Protein AF-0000000085161327 (afdb_homodimer)

pLDDT: mean 80.41, std 19.35, range [25.19, 95.94]

Solvent-accessible surface area (backbone atoms only — not comparable to full-atom values): 17355 Å² total; per-residue (Å²): 130,54,71,69,47,49,51,53,48,49,53,37,66,67,44,92,53,68,34,36,68,68,54,51,34,60,73,55,43,88,76,47,54,67,68,54,46,53,52,38,52,51,50,34,33,63,70,39,36,27,41,70,51,70,41,71,47,98,71,47,74,40,51,29,35,31,47,25,39,22,44,100,83,65,43,80,40,85,51,71,34,40,32,36,20,74,79,84,61,49,68,43,75,63,59,77,77,74,51,57,65,56,48,53,52,46,26,66,75,68,44,36,46,78,74,46,71,48,54,39,36,30,28,36,37,47,69,59,62,65,46,68,65,74,61,80,70,71,76,73,72,68,73,71,73,71,71,71,72,81,121,131,54,70,66,45,49,52,53,47,49,51,38,66,68,44,92,53,67,34,36,68,64,54,51,34,60,72,54,42,88,76,47,54,67,70,54,46,53,53,37,51,52,49,33,34,63,70,38,34,28,41,70,50,70,40,70,46,97,68,48,74,40,50,29,34,31,47,24,40,23,45,100,83,66,44,79,41,84,52,72,33,39,32,36,19,74,79,85,62,50,70,44,74,63,61,76,77,75,52,59,66,57,49,53,53,46,25,65,75,68,45,36,46,78,75,45,74,49,55,38,35,30,30,36,37,48,70,60,62,66,44,68,67,74,61,80,71,73,76,74,72,66,73,70,72,72,71,71,71,82,122

Structure (mmCIF, N/CA/C/O backbone):
data_AF-0000000085161327-model_v1
#
loop_
_entity.id
_entity.type
_entity.pdbx_description
1 polymer 'Transcriptional repressor'
#
loop_
_atom_site.group_PDB
_atom_site.id
_atom_site.type_symbol
_atom_site.label_atom_id
_atom_site.label_alt_id
_atom_site.label_comp_id
_atom_site.label_asym_id
_atom_site.label_entity_id
_atom_site.label_seq_id
_atom_site.pdbx_PDB_ins_code
_atom_site.Cartn_x
_atom_site.Cartn_y
_atom_site.Cartn_z
_atom_site.occupancy
_atom_site.B_iso_or_equiv
_atom_site.auth_seq_id
_atom_site.auth_comp_id
_atom_site.auth_asym_id
_atom_site.auth_atom_id
_atom_site.pdbx_PDB_model_num
ATOM 1 N N . MET A 1 1 ? 6.078 -25.469 -6.516 1 83.81 1 MET A N 1
ATOM 2 C CA . MET A 1 1 ? 5.559 -24.844 -5.301 1 83.81 1 MET A CA 1
ATOM 3 C C . MET A 1 1 ? 5.133 -25.891 -4.285 1 83.81 1 MET A C 1
ATOM 5 O O . MET A 1 1 ? 4.547 -26.922 -4.648 1 83.81 1 MET A O 1
ATOM 9 N N . THR A 1 2 ? 5.52 -25.625 -3.062 1 90.12 2 THR A N 1
ATOM 10 C CA . THR A 1 2 ? 5.195 -26.594 -2.01 1 90.12 2 THR A CA 1
ATOM 11 C C . THR A 1 2 ? 3.686 -26.656 -1.787 1 90.12 2 THR A C 1
ATOM 13 O O . THR A 1 2 ? 2.939 -25.812 -2.295 1 90.12 2 THR A O 1
ATOM 16 N N . ARG A 1 3 ? 3.293 -27.656 -1.006 1 90.62 3 ARG A N 1
ATOM 17 C CA . ARG A 1 3 ? 1.877 -27.828 -0.705 1 90.62 3 ARG A CA 1
ATOM 18 C C . ARG A 1 3 ? 1.332 -26.641 0.079 1 90.62 3 ARG A C 1
ATOM 20 O O . ARG A 1 3 ? 0.244 -26.141 -0.214 1 90.62 3 ARG A O 1
ATOM 27 N N . SER A 1 4 ? 2.057 -26.234 1.083 1 91.62 4 SER A N 1
ATOM 28 C CA . SER A 1 4 ? 1.63 -25.109 1.913 1 91.62 4 SER A CA 1
ATOM 29 C C . SER A 1 4 ? 1.465 -23.844 1.083 1 91.62 4 SER A C 1
ATOM 31 O O . SER A 1 4 ? 0.491 -23.094 1.254 1 91.62 4 SER A O 1
ATOM 33 N N . ARG A 1 5 ? 2.34 -23.672 0.199 1 92.44 5 ARG A N 1
ATOM 34 C CA . ARG A 1 5 ? 2.281 -22.5 -0.661 1 92.44 5 ARG A CA 1
ATOM 35 C C . ARG A 1 5 ? 1.063 -22.547 -1.579 1 92.44 5 ARG A C 1
ATOM 37 O O . ARG A 1 5 ? 0.382 -21.531 -1.773 1 92.44 5 ARG A O 1
ATOM 44 N N . ARG A 1 6 ? 0.854 -23.703 -2.008 1 92.44 6 ARG A N 1
ATOM 45 C CA . ARG A 1 6 ? -0.302 -23.875 -2.883 1 92.44 6 ARG A CA 1
ATOM 46 C C . ARG A 1 6 ? -1.604 -23.641 -2.123 1 92.44 6 ARG A C 1
ATOM 48 O O . ARG A 1 6 ? -2.547 -23.047 -2.66 1 92.44 6 ARG A O 1
ATOM 55 N N . GLN A 1 7 ? -1.64 -24.094 -0.98 1 94 7 GLN A N 1
ATOM 56 C CA . GLN A 1 7 ? -2.842 -23.953 -0.168 1 94 7 GLN A CA 1
ATOM 57 C C . GLN A 1 7 ? -3.104 -22.484 0.169 1 94 7 GLN A C 1
ATOM 59 O O . GLN A 1 7 ? -4.242 -22.016 0.097 1 94 7 GLN A O 1
ATOM 64 N N . VAL A 1 8 ? -2.078 -21.828 0.541 1 94.88 8 VAL A N 1
ATOM 65 C CA . VAL A 1 8 ? -2.213 -20.406 0.847 1 94.88 8 VAL A CA 1
ATOM 66 C C . VAL A 1 8 ? -2.67 -19.641 -0.399 1 94.88 8 VAL A C 1
ATOM 68 O O . VAL A 1 8 ? -3.57 -18.812 -0.328 1 94.88 8 VAL A O 1
ATOM 71 N N . LEU A 1 9 ? -2.051 -19.984 -1.478 1 93.31 9 LEU A N 1
ATOM 72 C CA . LEU A 1 9 ? -2.424 -19.344 -2.732 1 93.31 9 LEU A CA 1
ATOM 73 C C . LEU A 1 9 ? -3.889 -19.609 -3.066 1 93.31 9 LEU A C 1
ATOM 75 O O . LEU A 1 9 ? -4.605 -18.703 -3.496 1 93.31 9 LEU A O 1
ATOM 79 N N . ALA A 1 10 ? -4.297 -20.812 -2.869 1 92.38 10 ALA A N 1
ATOM 80 C CA . ALA A 1 10 ? -5.68 -21.188 -3.156 1 92.38 10 ALA A CA 1
ATOM 81 C C . ALA A 1 10 ? -6.656 -20.391 -2.305 1 92.38 10 ALA A C 1
ATOM 83 O O . ALA A 1 10 ? -7.719 -19.984 -2.781 1 92.38 10 ALA A O 1
ATOM 84 N N . VAL A 1 11 ? -6.336 -20.203 -1.092 1 94.31 11 VAL A N 1
ATOM 85 C CA . VAL A 1 11 ? -7.172 -19.406 -0.194 1 94.31 11 VAL A CA 1
ATOM 86 C C . VAL A 1 11 ? -7.324 -17.984 -0.743 1 94.31 11 VAL A C 1
ATOM 88 O O . VAL A 1 11 ? -8.43 -17.453 -0.785 1 94.31 11 VAL A O 1
ATOM 91 N N . LEU A 1 12 ? -6.219 -17.406 -1.169 1 93 12 LEU A N 1
ATOM 92 C CA . LEU A 1 12 ? -6.25 -16.047 -1.702 1 93 12 LEU A CA 1
ATOM 93 C C . LEU A 1 12 ? -7.059 -16 -2.996 1 93 12 LEU A C 1
ATOM 95 O O . LEU A 1 12 ? -7.793 -15.039 -3.23 1 93 12 LEU A O 1
ATOM 99 N N . GLN A 1 13 ? -6.93 -17 -3.789 1 89.88 13 GLN A N 1
ATOM 100 C CA . GLN A 1 13 ? -7.602 -17.031 -5.082 1 89.88 13 GLN A CA 1
ATOM 101 C C . GLN A 1 13 ? -9.117 -17.141 -4.91 1 89.88 13 GLN A C 1
ATOM 103 O O . GLN A 1 13 ? -9.875 -16.594 -5.711 1 89.88 13 GLN A O 1
ATOM 108 N N . ARG A 1 14 ? -9.555 -17.75 -3.855 1 91.38 14 ARG A N 1
ATOM 109 C CA . ARG A 1 14 ? -10.977 -17.969 -3.623 1 91.38 14 ARG A CA 1
ATOM 110 C C . ARG A 1 14 ? -11.594 -16.812 -2.846 1 91.38 14 ARG A C 1
ATOM 112 O O . ARG A 1 14 ? -12.812 -16.672 -2.811 1 91.38 14 ARG A O 1
ATOM 119 N N . ALA A 1 15 ? -10.781 -16.094 -2.285 1 92.38 15 ALA A N 1
ATOM 120 C CA . ALA A 1 15 ? -11.273 -15.023 -1.421 1 92.38 15 ALA A CA 1
ATOM 121 C C . ALA A 1 15 ? -11.984 -13.945 -2.232 1 92.38 15 ALA A C 1
ATOM 123 O O . ALA A 1 15 ? -11.562 -13.609 -3.342 1 92.38 15 ALA A O 1
ATOM 124 N N . GLN A 1 16 ? -13.031 -13.391 -1.654 1 91.62 16 GLN A N 1
ATOM 125 C CA . GLN A 1 16 ? -13.797 -12.328 -2.305 1 91.62 16 GLN A CA 1
ATOM 126 C C . GLN A 1 16 ? -13.383 -10.953 -1.779 1 91.62 16 GLN A C 1
ATOM 128 O O . GLN A 1 16 ? -14.008 -9.945 -2.104 1 91.62 16 GLN A O 1
ATOM 133 N N . GLN A 1 17 ? -12.445 -10.945 -0.948 1 93.56 17 GLN A N 1
ATOM 134 C CA . GLN A 1 17 ? -11.859 -9.742 -0.382 1 93.56 17 GLN A CA 1
ATOM 135 C C . GLN A 1 17 ? -10.422 -9.984 0.078 1 93.56 17 GLN A C 1
ATOM 137 O O . GLN A 1 17 ? -10.023 -11.133 0.3 1 93.56 17 GLN A O 1
ATOM 142 N N . PRO A 1 18 ? -9.602 -8.93 0.195 1 93.94 18 PRO A N 1
ATOM 143 C CA . PRO A 1 18 ? -8.273 -9.109 0.787 1 93.94 18 PRO A CA 1
ATOM 144 C C . PRO A 1 18 ? -8.336 -9.664 2.211 1 93.94 18 PRO A C 1
ATOM 146 O O . PRO A 1 18 ? -9.227 -9.289 2.982 1 93.94 18 PRO A O 1
ATOM 149 N N . LEU A 1 19 ? -7.375 -10.508 2.496 1 93.44 19 LEU A N 1
ATOM 150 C CA . LEU A 1 19 ? -7.398 -11.195 3.783 1 93.44 19 LEU A CA 1
ATOM 151 C C . LEU A 1 19 ? -6.168 -10.836 4.613 1 93.44 19 LEU A C 1
ATOM 153 O O . LEU A 1 19 ? -5.082 -10.641 4.062 1 93.44 19 LEU A O 1
ATOM 157 N N . SER A 1 20 ? -6.375 -10.805 5.91 1 90.62 20 SER A N 1
ATOM 158 C CA . SER A 1 20 ? -5.219 -10.75 6.801 1 90.62 20 SER A CA 1
ATOM 159 C C . SER A 1 20 ? -4.523 -12.102 6.891 1 90.62 20 SER A C 1
ATOM 161 O O . SER A 1 20 ? -5.109 -13.133 6.551 1 90.62 20 SER A O 1
ATOM 163 N N . ALA A 1 21 ? -3.238 -12.008 7.371 1 90.81 21 ALA A N 1
ATOM 164 C CA . ALA A 1 21 ? -2.541 -13.273 7.59 1 90.81 21 ALA A CA 1
ATOM 165 C C . ALA A 1 21 ? -3.303 -14.164 8.57 1 90.81 21 ALA A C 1
ATOM 167 O O . ALA A 1 21 ? -3.379 -15.375 8.391 1 90.81 21 ALA A O 1
ATOM 168 N N . ALA A 1 22 ? -3.84 -13.57 9.539 1 90.88 22 ALA A N 1
ATOM 169 C CA . ALA A 1 22 ? -4.625 -14.312 10.523 1 90.88 22 ALA A CA 1
ATOM 170 C C . ALA A 1 22 ? -5.836 -14.977 9.875 1 90.88 22 ALA A C 1
ATOM 172 O O . ALA A 1 22 ? -6.16 -16.125 10.18 1 90.88 22 ALA A O 1
ATOM 173 N N . ALA A 1 23 ? -6.523 -14.32 9.07 1 92.44 23 ALA A N 1
ATOM 174 C CA . ALA A 1 23 ? -7.684 -14.867 8.367 1 92.44 23 ALA A CA 1
ATOM 175 C C . ALA A 1 23 ? -7.277 -16.031 7.457 1 92.44 23 ALA A C 1
ATOM 177 O O . ALA A 1 23 ? -7.988 -17.031 7.367 1 92.44 23 ALA A O 1
ATOM 178 N N . VAL A 1 24 ? -6.152 -15.82 6.773 1 95.38 24 VAL A N 1
ATOM 179 C CA . VAL A 1 24 ? -5.641 -16.891 5.934 1 95.38 24 VAL A CA 1
ATOM 180 C C . VAL A 1 24 ? -5.359 -18.125 6.789 1 95.38 24 VAL A C 1
ATOM 182 O O . VAL A 1 24 ? -5.742 -19.25 6.422 1 95.38 24 VAL A O 1
ATOM 185 N N . HIS A 1 25 ? -4.715 -17.859 7.902 1 95.31 25 HIS A N 1
ATOM 186 C CA . HIS A 1 25 ? -4.398 -18.953 8.812 1 95.31 25 HIS A CA 1
ATOM 187 C C . HIS A 1 25 ? -5.664 -19.672 9.281 1 95.31 25 HIS A C 1
ATOM 189 O O . HIS A 1 25 ? -5.715 -20.906 9.312 1 95.31 25 HIS A O 1
ATOM 195 N N . GLN A 1 26 ? -6.605 -18.938 9.625 1 94.5 26 GLN A N 1
ATOM 196 C CA . GLN A 1 26 ? -7.871 -19.484 10.094 1 94.5 26 GLN A CA 1
ATOM 197 C C . GLN A 1 26 ? -8.523 -20.344 9.016 1 94.5 26 GLN A C 1
ATOM 199 O O . GLN A 1 26 ? -9.086 -21.406 9.312 1 94.5 26 GLN A O 1
ATOM 204 N N . GLU A 1 27 ? -8.5 -19.875 7.855 1 93.81 27 GLU A N 1
ATOM 205 C CA . GLU A 1 27 ? -9.094 -20.609 6.742 1 93.81 27 GLU A CA 1
ATOM 206 C C . GLU A 1 27 ? -8.375 -21.922 6.504 1 93.81 27 GLU A C 1
ATOM 208 O O . GLU A 1 27 ? -8.992 -22.906 6.082 1 93.81 27 GLU A O 1
ATOM 213 N N . LEU A 1 28 ? -7.07 -21.891 6.668 1 93.06 28 LEU A N 1
ATOM 214 C CA . LEU A 1 28 ? -6.266 -23.078 6.422 1 93.06 28 LEU A CA 1
ATOM 215 C C . LEU A 1 28 ? -6.387 -24.062 7.582 1 93.06 28 LEU A C 1
ATOM 217 O O . LEU A 1 28 ? -6.215 -25.266 7.398 1 93.06 28 LEU A O 1
ATOM 221 N N . GLY A 1 29 ? -6.621 -23.516 8.75 1 85.56 29 GLY A N 1
ATOM 222 C CA . GLY A 1 29 ? -6.758 -24.375 9.914 1 85.56 29 GLY A CA 1
ATOM 223 C C . GLY A 1 29 ? -5.449 -25.016 10.336 1 85.56 29 GLY A C 1
ATOM 224 O O . GLY A 1 29 ? -4.449 -24.328 10.547 1 85.56 29 GLY A O 1
ATOM 225 N N . LEU A 1 30 ? -5.465 -26.281 10.461 1 78.44 30 LEU A N 1
ATOM 226 C CA . LEU A 1 30 ? -4.352 -27.031 11.039 1 78.44 30 LEU A CA 1
ATOM 227 C C . LEU A 1 30 ? -3.311 -27.359 9.969 1 78.44 30 LEU A C 1
ATOM 229 O O . LEU A 1 30 ? -2.268 -27.953 10.281 1 78.44 30 LEU A O 1
ATOM 233 N N . CYS A 1 31 ? -3.482 -26.875 8.883 1 82.12 31 CYS A N 1
ATOM 234 C CA . CYS A 1 31 ? -2.607 -27.266 7.789 1 82.12 31 CYS A CA 1
ATOM 235 C C . CYS A 1 31 ? -1.282 -26.516 7.848 1 82.12 31 CYS A C 1
ATOM 237 O O . CYS A 1 31 ? -0.288 -26.953 7.27 1 82.12 31 CYS A O 1
ATOM 239 N N . CYS A 1 32 ? -1.271 -25.391 8.469 1 85.25 32 CYS A N 1
ATOM 240 C CA . CYS A 1 32 ? -0.083 -24.547 8.523 1 85.25 32 CYS A CA 1
ATOM 241 C C . CYS A 1 32 ? -0.064 -23.703 9.797 1 85.25 32 CYS A C 1
ATOM 243 O O . CYS A 1 32 ? -1.099 -23.188 10.219 1 85.25 32 CYS A O 1
ATOM 245 N N . ASP A 1 33 ? 1.102 -23.688 10.32 1 91.94 33 ASP A N 1
ATOM 246 C CA . ASP A 1 33 ? 1.186 -22.781 11.461 1 91.94 33 ASP A CA 1
ATOM 247 C C . ASP A 1 33 ? 1.294 -21.328 11 1 91.94 33 ASP A C 1
ATOM 249 O O . ASP A 1 33 ? 1.471 -21.062 9.812 1 91.94 33 ASP A O 1
ATOM 253 N N . GLN A 1 34 ? 1.177 -20.5 11.906 1 92.12 34 GLN A N 1
ATOM 254 C CA . GLN A 1 34 ? 1.129 -19.078 11.609 1 92.12 34 GLN A CA 1
ATOM 255 C C . GLN A 1 34 ? 2.416 -18.609 10.93 1 92.12 34 GLN A C 1
ATOM 257 O O . GLN A 1 34 ? 2.377 -17.828 9.984 1 92.12 34 GLN A O 1
ATOM 262 N N . ALA A 1 35 ? 3.477 -19.094 11.445 1 92.38 35 ALA A N 1
ATOM 263 C CA . ALA A 1 35 ? 4.77 -18.703 10.883 1 92.38 35 ALA A CA 1
ATOM 264 C C . ALA A 1 35 ? 4.879 -19.125 9.422 1 92.38 35 ALA A C 1
ATOM 266 O O . ALA A 1 35 ? 5.371 -18.375 8.578 1 92.38 35 ALA A O 1
ATOM 267 N N . THR A 1 36 ? 4.473 -20.25 9.109 1 93.69 36 THR A N 1
ATOM 268 C CA . THR A 1 36 ? 4.477 -20.766 7.742 1 93.69 36 THR A CA 1
ATOM 269 C C . THR A 1 36 ? 3.604 -19.906 6.836 1 93.69 36 THR A C 1
ATOM 271 O O . THR A 1 36 ? 3.971 -19.625 5.691 1 93.69 36 THR A O 1
ATOM 274 N N . VAL A 1 37 ? 2.455 -19.5 7.371 1 94.88 37 VAL A N 1
ATOM 275 C CA . VAL A 1 37 ? 1.549 -18.656 6.594 1 94.88 37 VAL A CA 1
ATOM 276 C C . VAL A 1 37 ? 2.244 -17.344 6.23 1 94.88 37 VAL A C 1
ATOM 278 O O . VAL A 1 37 ? 2.248 -16.938 5.066 1 94.88 37 VAL A O 1
ATOM 281 N N . TYR A 1 38 ? 2.877 -16.766 7.121 1 91.25 38 TYR A N 1
ATOM 282 C CA . TYR A 1 38 ? 3.549 -15.5 6.891 1 91.25 38 TYR A CA 1
ATOM 283 C C . TYR A 1 38 ? 4.668 -15.648 5.863 1 91.25 38 TYR A C 1
ATOM 285 O O . TYR A 1 38 ? 4.789 -14.84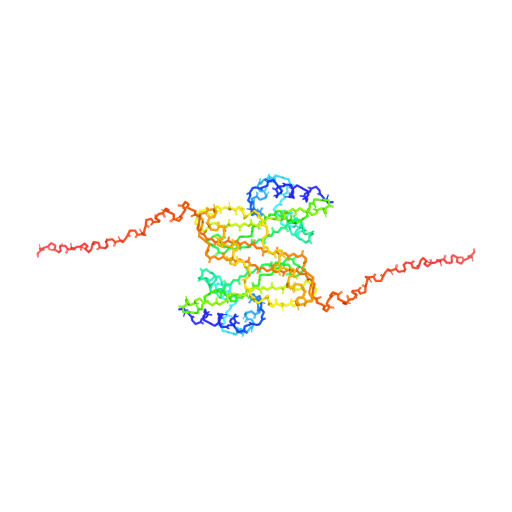4 4.945 1 91.25 38 TYR A O 1
ATOM 293 N N . ARG A 1 39 ? 5.41 -16.641 6.043 1 90.94 39 ARG A N 1
ATOM 294 C CA . ARG A 1 39 ? 6.523 -16.875 5.133 1 90.94 39 ARG A CA 1
ATOM 295 C C . ARG A 1 39 ? 6.027 -17.156 3.719 1 90.94 39 ARG A C 1
ATOM 297 O O . ARG A 1 39 ? 6.633 -16.719 2.742 1 90.94 39 ARG A O 1
ATOM 304 N N . THR A 1 40 ? 5.027 -17.984 3.752 1 93.12 40 THR A N 1
ATOM 305 C CA . THR A 1 40 ? 4.453 -18.312 2.451 1 93.12 40 THR A CA 1
ATOM 306 C C . THR A 1 40 ? 3.895 -17.062 1.773 1 93.12 40 THR A C 1
ATOM 308 O O . THR A 1 40 ? 4.098 -16.859 0.574 1 93.12 40 THR A O 1
ATOM 311 N N . LEU A 1 41 ? 3.191 -16.266 2.51 1 91.88 41 LEU A N 1
ATOM 312 C CA . LEU A 1 41 ? 2.652 -15.023 1.956 1 91.88 41 LEU A CA 1
ATOM 313 C C . LEU A 1 41 ? 3.768 -14.141 1.407 1 91.88 41 LEU A C 1
ATOM 315 O O . LEU A 1 41 ? 3.643 -13.578 0.315 1 91.88 41 LEU A O 1
ATOM 319 N N . HIS A 1 42 ? 4.789 -14.07 2.072 1 87.06 42 HIS A N 1
ATOM 320 C CA . HIS A 1 42 ? 5.938 -13.297 1.612 1 87.06 42 HIS A CA 1
ATOM 321 C C . HIS A 1 42 ? 6.512 -13.875 0.322 1 87.06 42 HIS A C 1
ATOM 323 O O . HIS A 1 42 ? 6.82 -13.133 -0.612 1 87.06 42 HIS A O 1
ATOM 329 N N . TYR A 1 43 ? 6.66 -15.148 0.358 1 88.38 43 TYR A N 1
ATOM 330 C CA . TYR A 1 43 ? 7.145 -15.836 -0.833 1 88.38 43 TYR A CA 1
ATOM 331 C C . TYR A 1 43 ? 6.254 -15.539 -2.035 1 88.38 43 TYR A C 1
ATOM 333 O O . TYR A 1 43 ? 6.75 -15.227 -3.121 1 88.38 43 TYR A O 1
ATOM 341 N N . LEU A 1 44 ? 4.973 -15.672 -1.844 1 90.31 44 LEU A N 1
ATOM 342 C CA . LEU A 1 44 ? 4.027 -15.461 -2.934 1 90.31 44 LEU A CA 1
ATOM 343 C C . LEU A 1 44 ? 4.109 -14.023 -3.449 1 90.31 44 LEU A C 1
ATOM 345 O O . LEU A 1 44 ? 3.961 -13.781 -4.648 1 90.31 44 LEU A O 1
ATOM 349 N N . GLU A 1 45 ? 4.297 -13.133 -2.611 1 87.12 45 GLU A N 1
ATOM 350 C CA . GLU A 1 45 ? 4.465 -11.742 -3.01 1 87.12 45 GLU A CA 1
ATOM 351 C C . GLU A 1 45 ? 5.73 -11.555 -3.842 1 87.12 45 GLU A C 1
ATOM 353 O O . GLU A 1 45 ? 5.707 -10.875 -4.871 1 87.12 45 GLU A O 1
ATOM 358 N N . GLU A 1 46 ? 6.746 -12.133 -3.404 1 81.31 46 GLU A N 1
ATOM 359 C CA . GLU A 1 46 ? 8.023 -12.031 -4.113 1 81.31 46 GLU A CA 1
ATOM 360 C C . GLU A 1 46 ? 7.914 -12.602 -5.523 1 81.31 46 GLU A C 1
ATOM 362 O O . GLU A 1 46 ? 8.562 -12.109 -6.449 1 81.31 46 GLU A O 1
ATOM 367 N N . GLN A 1 47 ? 7.094 -13.594 -5.57 1 83.62 47 GLN A N 1
ATOM 368 C CA . GLN A 1 47 ? 6.941 -14.266 -6.859 1 83.62 47 GLN A CA 1
ATOM 369 C C . GLN A 1 47 ? 5.902 -13.562 -7.727 1 83.62 47 GLN A C 1
ATOM 371 O O . GLN A 1 47 ? 5.629 -13.992 -8.852 1 83.62 47 GLN A O 1
ATOM 376 N N . GLY A 1 48 ? 5.242 -12.562 -7.195 1 82.94 48 GLY A N 1
ATOM 377 C CA . GLY A 1 48 ? 4.246 -11.828 -7.957 1 82.94 48 GLY A CA 1
ATOM 378 C C . GLY A 1 48 ? 2.887 -12.508 -7.969 1 82.94 48 GLY A C 1
ATOM 379 O O . GLY A 1 48 ? 2.025 -12.172 -8.781 1 82.94 48 GLY A O 1
ATOM 380 N N . MET A 1 49 ? 2.645 -13.445 -7.086 1 88.62 49 MET A N 1
ATOM 381 C CA . MET A 1 49 ? 1.399 -14.203 -7.066 1 88.62 49 MET A CA 1
ATOM 382 C C . MET A 1 49 ? 0.418 -13.617 -6.055 1 88.62 49 MET A C 1
ATOM 384 O O . MET A 1 49 ? -0.776 -13.914 -6.098 1 88.62 49 MET A O 1
ATOM 388 N N . ALA A 1 50 ? 0.923 -12.805 -5.172 1 89.81 50 ALA A N 1
ATOM 389 C CA . ALA A 1 50 ? 0.098 -12.117 -4.188 1 89.81 50 ALA A CA 1
ATOM 390 C C . ALA A 1 50 ? 0.52 -10.656 -4.043 1 89.81 50 ALA A C 1
ATOM 392 O O . ALA A 1 50 ? 1.661 -10.297 -4.344 1 89.81 50 ALA A O 1
ATOM 393 N N . GLU A 1 51 ? -0.392 -9.883 -3.67 1 87.06 51 GLU A N 1
ATOM 394 C CA . GLU A 1 51 ? -0.173 -8.477 -3.33 1 87.06 51 GLU A CA 1
ATOM 395 C C . GLU A 1 51 ? -0.774 -8.141 -1.969 1 87.06 51 GLU A C 1
ATOM 397 O O . GLU A 1 51 ? -1.644 -8.859 -1.473 1 87.06 51 GLU A O 1
ATOM 402 N N . SER A 1 52 ? -0.227 -7.094 -1.404 1 87.88 52 SER A N 1
ATOM 403 C CA . SER A 1 52 ? -0.779 -6.68 -0.119 1 87.88 52 SER A CA 1
ATOM 404 C C . SER A 1 52 ? -0.741 -5.164 0.035 1 87.88 52 SER A C 1
ATOM 406 O O . SER A 1 52 ? -0.064 -4.473 -0.73 1 87.88 52 SER A O 1
ATOM 408 N N . PHE A 1 53 ? -1.556 -4.68 0.876 1 84.12 53 PHE A N 1
ATOM 409 C CA . PHE A 1 53 ? -1.531 -3.281 1.292 1 84.12 53 PHE A CA 1
ATOM 410 C C . PHE A 1 53 ? -1.829 -3.152 2.781 1 84.12 53 PHE A C 1
ATOM 412 O O . PHE A 1 53 ? -2.365 -4.078 3.395 1 84.12 53 PHE A O 1
ATOM 419 N N . VAL A 1 54 ? -1.398 -2.051 3.336 1 80.25 54 VAL A N 1
ATOM 420 C CA . VAL A 1 54 ? -1.624 -1.793 4.754 1 80.25 54 VAL A CA 1
ATOM 421 C C . VAL A 1 54 ? -2.748 -0.772 4.922 1 80.25 54 VAL A C 1
ATOM 423 O O . VAL A 1 54 ? -2.734 0.284 4.285 1 80.25 54 VAL A O 1
ATOM 426 N N . LEU A 1 55 ? -3.676 -1.166 5.785 1 77.19 55 LEU A N 1
ATOM 427 C CA . LEU A 1 55 ? -4.77 -0.251 6.098 1 77.19 55 LEU A CA 1
ATOM 428 C C . LEU A 1 55 ? -4.395 0.662 7.262 1 77.19 55 LEU A C 1
ATOM 430 O O . LEU A 1 55 ? -3.773 0.218 8.227 1 77.19 55 LEU A O 1
ATOM 434 N N . HIS A 1 56 ? -4.562 1.937 7.137 1 67 56 HIS A N 1
ATOM 435 C CA . HIS A 1 56 ? -4.211 2.904 8.164 1 67 56 HIS A CA 1
ATOM 436 C C . HIS A 1 56 ? -5.453 3.402 8.898 1 67 56 HIS A C 1
ATOM 438 O O . HIS A 1 56 ? -5.621 4.609 9.094 1 67 56 HIS A O 1
ATOM 444 N N . CYS A 1 57 ? -6.379 2.668 9.133 1 61.62 57 CYS A N 1
ATOM 445 C CA . CYS A 1 57 ? -7.543 2.955 9.969 1 61.62 57 CYS A CA 1
ATOM 446 C C . CYS A 1 57 ? -7.434 2.264 11.32 1 61.62 57 CYS A C 1
ATOM 448 O O . CYS A 1 57 ? -6.359 1.796 11.695 1 61.62 57 CYS A O 1
ATOM 450 N N . THR A 1 58 ? -8.453 2.506 12.219 1 56.06 58 THR A N 1
ATOM 451 C CA . THR A 1 58 ? -8.438 1.906 13.547 1 56.06 58 THR A CA 1
ATOM 452 C C . THR A 1 58 ? -7.934 0.468 13.484 1 56.06 58 THR A C 1
ATOM 454 O O . THR A 1 58 ? -7.332 -0.026 14.445 1 56.06 58 THR A O 1
ATOM 457 N N . GLU A 1 59 ? -8.305 -0.201 12.562 1 54.53 59 GLU A N 1
ATOM 458 C CA . GLU A 1 59 ? -7.668 -1.496 12.336 1 54.53 59 GLU A CA 1
ATOM 459 C C . GLU A 1 59 ? -6.301 -1.336 11.68 1 54.53 59 GLU A C 1
ATOM 461 O O . GLU A 1 59 ? -5.871 -2.203 10.914 1 54.53 59 GLU A O 1
ATOM 466 N N . HIS A 1 60 ? -5.578 -0.28 11.992 1 54.72 60 HIS A N 1
ATOM 467 C CA . HIS A 1 60 ? -4.293 0.214 11.516 1 54.72 60 HIS A CA 1
ATOM 468 C C . HIS A 1 60 ? -3.219 -0.864 11.609 1 54.72 60 HIS A C 1
ATOM 470 O O . HIS A 1 60 ? -3.178 -1.621 12.586 1 54.72 60 HIS A O 1
ATOM 476 N N . GLY A 1 61 ? -2.562 -0.871 10.562 1 59.84 61 GLY A N 1
ATOM 477 C CA . GLY A 1 61 ? -1.349 -1.673 10.578 1 59.84 61 GLY A CA 1
ATOM 478 C C . GLY A 1 61 ? -1.576 -3.107 10.141 1 59.84 61 GLY A C 1
ATOM 479 O O . GLY A 1 61 ? -0.671 -3.939 10.234 1 59.84 61 GLY A O 1
ATOM 480 N N . THR A 1 62 ? -2.838 -3.281 9.719 1 73.69 62 THR A N 1
ATOM 481 C CA . THR A 1 62 ? -3.057 -4.668 9.328 1 73.69 62 THR A CA 1
ATOM 482 C C . THR A 1 62 ? -2.855 -4.844 7.824 1 73.69 62 THR A C 1
ATOM 484 O O . THR A 1 62 ? -3.482 -4.148 7.023 1 73.69 62 THR A O 1
ATOM 487 N N . GLU A 1 63 ? -1.926 -5.637 7.566 1 84.38 63 GLU A N 1
ATOM 488 C CA . GLU A 1 63 ? -1.641 -6 6.184 1 84.38 63 GLU A CA 1
ATOM 489 C C . GLU A 1 63 ? -2.717 -6.922 5.617 1 84.38 63 GLU A C 1
ATOM 491 O O . GLU A 1 63 ? -3.17 -7.844 6.301 1 84.38 63 GLU A O 1
ATOM 496 N N . ARG A 1 64 ? -3.248 -6.547 4.445 1 90.62 64 ARG A N 1
ATOM 497 C CA . ARG A 1 64 ? -4.23 -7.363 3.738 1 90.62 64 ARG A CA 1
ATOM 498 C C . ARG A 1 64 ? -3.654 -7.918 2.439 1 90.62 64 ARG A C 1
ATOM 500 O O . ARG A 1 64 ? -3.014 -7.191 1.679 1 90.62 64 ARG A O 1
ATOM 507 N N . TYR A 1 65 ? -3.938 -9.195 2.254 1 91.69 65 TYR A N 1
ATOM 508 C CA . TYR A 1 65 ? -3.369 -9.898 1.114 1 91.69 65 TYR A CA 1
ATOM 509 C C . TYR A 1 65 ? -4.457 -10.297 0.119 1 91.69 65 TYR A C 1
ATOM 511 O O . TYR A 1 65 ? -5.566 -10.656 0.514 1 91.69 65 TYR A O 1
ATOM 519 N N . TYR A 1 66 ? -4.102 -10.266 -1.174 1 91.44 66 TYR A N 1
ATOM 520 C CA . TYR A 1 66 ? -4.988 -10.711 -2.24 1 91.44 66 TYR A CA 1
ATOM 521 C C . TYR A 1 66 ? -4.195 -11.203 -3.441 1 91.44 66 TYR A C 1
ATOM 523 O O . TYR A 1 66 ? -2.973 -11.055 -3.492 1 91.44 66 TYR A O 1
ATOM 531 N N . THR A 1 67 ? -4.883 -11.836 -4.262 1 84.75 67 THR A N 1
ATOM 532 C CA . THR A 1 67 ? -4.219 -12.43 -5.418 1 84.75 67 THR A CA 1
ATOM 533 C C . THR A 1 67 ? -3.693 -11.352 -6.355 1 84.75 67 THR A C 1
ATOM 535 O O . THR A 1 67 ? -4.336 -10.312 -6.539 1 84.75 67 THR A O 1
ATOM 538 N N . ALA A 1 68 ? -2.518 -11.703 -6.82 1 77.12 68 ALA A N 1
ATOM 539 C CA . ALA A 1 68 ? -1.834 -10.781 -7.723 1 77.12 68 ALA A CA 1
ATOM 540 C C . ALA A 1 68 ? -2.021 -11.195 -9.18 1 77.12 68 ALA A C 1
ATOM 542 O O . ALA A 1 68 ? -2.924 -11.977 -9.492 1 77.12 68 ALA A O 1
ATOM 543 N N . VAL A 1 69 ? -1.018 -10.758 -10.086 1 73.88 69 VAL A N 1
ATOM 544 C CA . VAL A 1 69 ? -1.098 -10.742 -11.539 1 73.88 69 VAL A CA 1
ATOM 545 C C . VAL A 1 69 ? -0.695 -12.109 -12.094 1 73.88 69 VAL A C 1
ATOM 547 O O . VAL A 1 69 ? -0.926 -12.406 -13.266 1 73.88 69 VAL A O 1
ATOM 550 N N . LEU A 1 70 ? -0.257 -13.008 -11.281 1 76.12 70 LEU A N 1
ATOM 551 C CA . LEU A 1 70 ? 0.157 -14.305 -11.789 1 76.12 70 LEU A CA 1
ATOM 552 C C . LEU A 1 70 ? -0.575 -15.438 -11.07 1 76.12 70 LEU A C 1
ATOM 554 O O . LEU A 1 70 ? -0.835 -15.344 -9.867 1 76.12 70 LEU A O 1
ATOM 558 N N . ASP A 1 71 ? -0.833 -16.5 -11.859 1 76.44 71 ASP A N 1
ATOM 559 C CA . ASP A 1 71 ? -1.365 -17.703 -11.219 1 76.44 71 ASP A CA 1
ATOM 560 C C . ASP A 1 71 ? -0.246 -18.672 -10.859 1 76.44 71 ASP A C 1
ATOM 562 O O . ASP A 1 71 ? 0.935 -18.328 -10.945 1 76.44 71 ASP A O 1
ATOM 566 N N . GLU A 1 72 ? -0.644 -19.859 -10.352 1 76.31 72 GLU A N 1
ATOM 567 C CA . GLU A 1 72 ? 0.32 -20.844 -9.867 1 76.31 72 GLU A CA 1
ATOM 568 C C . GLU A 1 72 ? 1.26 -21.297 -10.977 1 76.31 72 GLU A C 1
ATOM 570 O O . GLU A 1 72 ? 2.326 -21.844 -10.711 1 76.31 72 GLU A O 1
ATOM 575 N N . HIS A 1 73 ? 0.849 -21 -12.227 1 81.25 73 HIS A N 1
ATOM 576 C CA . HIS A 1 73 ? 1.656 -21.422 -13.367 1 81.25 73 HIS A CA 1
ATOM 577 C C . HIS A 1 73 ? 2.443 -20.25 -13.945 1 81.25 73 HIS A C 1
ATOM 579 O O . HIS A 1 73 ? 3.146 -20.406 -14.953 1 81.25 73 HIS A O 1
ATOM 585 N N . GLY A 1 74 ? 2.26 -19.188 -13.344 1 77.44 74 GLY A N 1
ATOM 586 C CA . GLY A 1 74 ? 2.971 -18 -13.82 1 77.44 74 GLY A CA 1
ATOM 587 C C . GLY A 1 74 ? 2.248 -17.281 -14.938 1 77.44 74 GLY A C 1
ATOM 588 O O . GLY A 1 74 ? 2.84 -16.453 -15.633 1 77.44 74 GLY A O 1
ATOM 589 N N . THR A 1 75 ? 0.997 -17.703 -15.117 1 80.88 75 THR A N 1
ATOM 590 C CA . THR A 1 75 ? 0.203 -17.047 -16.141 1 80.88 75 THR A CA 1
ATOM 591 C C . THR A 1 75 ? -0.428 -15.758 -15.609 1 80.88 75 THR A C 1
ATOM 593 O O . THR A 1 75 ? -0.956 -15.734 -14.5 1 80.88 75 THR A O 1
ATOM 596 N N . ALA A 1 76 ? -0.351 -14.812 -16.484 1 78.38 76 ALA A N 1
ATOM 597 C CA . ALA A 1 76 ? -0.894 -13.516 -16.094 1 78.38 76 ALA A CA 1
ATOM 598 C C . ALA A 1 76 ? -2.404 -13.586 -15.891 1 78.38 76 ALA A C 1
ATOM 600 O O . ALA A 1 76 ? -3.115 -14.188 -16.703 1 78.38 76 ALA A O 1
ATOM 601 N N . ILE A 1 77 ? -2.811 -13.109 -14.711 1 76.69 77 ILE A N 1
ATOM 602 C CA . ILE A 1 77 ? -4.238 -12.992 -14.445 1 76.69 77 ILE A CA 1
ATOM 603 C C . ILE A 1 77 ? -4.59 -11.531 -14.164 1 76.69 77 ILE A C 1
ATOM 605 O O . ILE A 1 77 ? -3.719 -10.734 -13.797 1 76.69 77 ILE A O 1
ATOM 609 N N . PRO A 1 78 ? -5.848 -11.234 -14.461 1 75.06 78 PRO A N 1
ATOM 610 C CA . PRO A 1 78 ? -6.227 -9.852 -14.164 1 75.06 78 PRO A CA 1
ATOM 611 C C . PRO A 1 78 ? -6.047 -9.492 -12.695 1 75.06 78 PRO A C 1
ATOM 613 O O . PRO A 1 78 ? -6.355 -10.297 -11.812 1 75.06 78 PRO A O 1
ATOM 616 N N . HIS A 1 79 ? -5.293 -8.469 -12.484 1 78.19 79 HIS A N 1
ATOM 617 C CA . HIS A 1 79 ? -5.148 -8.062 -11.094 1 78.19 79 HIS A CA 1
ATOM 618 C C . HIS A 1 79 ? -6.348 -7.238 -10.633 1 78.19 79 HIS A C 1
ATOM 620 O O . HIS A 1 79 ? -7.102 -6.715 -11.461 1 78.19 79 HIS A O 1
ATOM 626 N N . ARG A 1 80 ? -6.551 -7.301 -9.383 1 86.94 80 ARG A N 1
ATOM 627 C CA . ARG A 1 80 ? -7.719 -6.684 -8.758 1 86.94 80 ARG A CA 1
ATOM 628 C C . ARG A 1 80 ? -7.312 -5.516 -7.867 1 86.94 80 ARG A C 1
ATOM 630 O O . ARG A 1 80 ? -6.254 -5.547 -7.234 1 86.94 80 ARG A O 1
ATOM 637 N N . HIS A 1 81 ? -8.141 -4.504 -7.91 1 91.38 81 HIS A N 1
ATOM 638 C CA . HIS A 1 81 ? -8.008 -3.373 -7 1 91.38 81 HIS A CA 1
ATOM 639 C C . HIS A 1 81 ? -9.227 -3.242 -6.094 1 91.38 81 HIS A C 1
ATOM 641 O O . HIS A 1 81 ? -10.312 -3.721 -6.438 1 91.38 81 HIS A O 1
ATOM 647 N N . TRP A 1 82 ? -8.961 -2.611 -4.953 1 93.44 82 TRP A N 1
ATOM 648 C CA . TRP A 1 82 ? -10 -2.676 -3.934 1 93.44 82 TRP A CA 1
ATOM 649 C C . TRP A 1 82 ? -10.242 -1.303 -3.316 1 93.44 82 TRP A C 1
ATOM 651 O O . TRP A 1 82 ? -9.312 -0.512 -3.156 1 93.44 82 TRP A O 1
ATOM 661 N N . PHE A 1 83 ? -11.5 -1.104 -3.014 1 94.31 83 PHE A N 1
ATOM 662 C CA . PHE A 1 83 ? -11.945 -0.039 -2.125 1 94.31 83 PHE A CA 1
ATOM 663 C C . PHE A 1 83 ? -12.25 -0.586 -0.734 1 94.31 83 PHE A C 1
ATOM 665 O O . PHE A 1 83 ? -12.867 -1.646 -0.598 1 94.31 83 PHE A O 1
ATOM 672 N N . HIS A 1 84 ? -11.781 0.086 0.267 1 92.94 84 HIS A N 1
ATOM 673 C CA . HIS A 1 84 ? -12.039 -0.274 1.656 1 92.94 84 HIS A CA 1
ATOM 674 C C . HIS A 1 84 ? -12.828 0.817 2.369 1 92.94 84 HIS A C 1
ATOM 676 O O . HIS A 1 84 ? -12.398 1.971 2.42 1 92.94 84 HIS A O 1
ATOM 682 N N . CYS A 1 85 ? -13.922 0.418 2.945 1 92.44 85 CYS A N 1
ATOM 683 C CA . CYS A 1 85 ? -14.68 1.352 3.768 1 92.44 85 CYS A CA 1
ATOM 684 C C . CYS A 1 85 ? -14.062 1.489 5.152 1 92.44 85 CYS A C 1
ATOM 686 O O . CYS A 1 85 ? -13.938 0.504 5.883 1 92.44 85 CYS A O 1
ATOM 688 N N . THR A 1 86 ? -13.867 2.645 5.586 1 87.19 86 THR A N 1
ATOM 689 C CA . THR A 1 86 ? -13.141 2.869 6.832 1 87.19 86 THR A CA 1
ATOM 690 C C . THR A 1 86 ? -14.078 2.736 8.031 1 87.19 86 THR A C 1
ATOM 692 O O . THR A 1 86 ? -13.625 2.639 9.172 1 87.19 86 THR A O 1
ATOM 695 N N . ARG A 1 87 ? -15.312 2.609 7.797 1 87.81 87 ARG A N 1
ATOM 696 C CA . ARG A 1 87 ? -16.281 2.514 8.891 1 87.81 87 ARG A CA 1
ATOM 697 C C . ARG A 1 87 ? -16.734 1.074 9.094 1 87.81 87 ARG A C 1
ATOM 699 O O . ARG A 1 87 ? -16.594 0.522 10.188 1 87.81 87 ARG A O 1
ATOM 706 N N . CYS A 1 88 ? -17.297 0.458 8.172 1 89.5 88 CYS A N 1
ATOM 707 C CA . CYS A 1 88 ? -17.781 -0.906 8.32 1 89.5 88 CYS A CA 1
ATOM 708 C C . CYS A 1 88 ? -16.719 -1.919 7.906 1 89.5 88 CYS A C 1
ATOM 710 O O . CYS A 1 88 ? -16.891 -3.121 8.133 1 89.5 88 CYS A O 1
ATOM 712 N N . HIS A 1 89 ? -15.742 -1.489 7.16 1 89 89 HIS A N 1
ATOM 713 C CA . HIS A 1 89 ? -14.562 -2.264 6.805 1 89 89 HIS A CA 1
ATOM 714 C C . HIS A 1 89 ? -14.859 -3.223 5.656 1 89 89 HIS A C 1
ATOM 716 O O . HIS A 1 89 ? -14.109 -4.18 5.434 1 89 89 HIS A O 1
ATOM 722 N N . ALA A 1 90 ? -15.93 -2.969 4.965 1 91.38 90 ALA A N 1
ATOM 723 C CA . ALA A 1 90 ? -16.219 -3.752 3.77 1 91.38 90 ALA A CA 1
ATOM 724 C C . ALA A 1 90 ? -15.258 -3.416 2.639 1 91.38 90 ALA A C 1
ATOM 726 O O . ALA A 1 90 ? -14.758 -2.289 2.553 1 91.38 90 ALA A O 1
ATOM 727 N N . PHE A 1 91 ? -15.039 -4.418 1.767 1 94.31 91 PHE A N 1
ATOM 728 C CA . PHE A 1 91 ? -14.242 -4.238 0.56 1 94.31 91 PHE A CA 1
ATOM 729 C C . PHE A 1 91 ? -15.125 -4.281 -0.684 1 94.31 91 PHE A C 1
ATOM 731 O O . PHE A 1 91 ? -16.062 -5.082 -0.759 1 94.31 91 PHE A O 1
ATOM 738 N N . ILE A 1 92 ? -14.867 -3.414 -1.615 1 94.81 92 ILE A N 1
ATOM 739 C CA . ILE A 1 92 ? -15.516 -3.396 -2.918 1 94.81 92 ILE A CA 1
ATOM 740 C C . ILE A 1 92 ? -14.469 -3.436 -4.027 1 94.81 92 ILE A C 1
ATOM 742 O O . ILE A 1 92 ? -13.539 -2.627 -4.035 1 94.81 92 ILE A O 1
ATOM 746 N N . GLU A 1 93 ? -14.633 -4.387 -4.902 1 93.69 93 GLU A N 1
ATOM 747 C CA . GLU A 1 93 ? -13.688 -4.488 -6.012 1 93.69 93 GLU A CA 1
ATOM 748 C C . GLU A 1 93 ? -13.867 -3.344 -7 1 93.69 93 GLU A C 1
ATOM 750 O O . GLU A 1 93 ? -15 -2.982 -7.336 1 93.69 93 GLU A O 1
ATOM 755 N N . LEU A 1 94 ? -12.781 -2.754 -7.418 1 91.31 94 LEU A N 1
ATOM 756 C CA . LEU A 1 94 ? -12.836 -1.649 -8.367 1 91.31 94 LEU A CA 1
ATOM 757 C C . LEU A 1 94 ? -13.172 -2.154 -9.766 1 91.31 94 LEU A C 1
ATOM 759 O O . LEU A 1 94 ? -13.742 -1.419 -10.578 1 91.31 94 LEU A O 1
ATOM 763 N N . GLY A 1 95 ? -12.875 -3.375 -10.133 1 81.25 95 GLY A N 1
ATOM 764 C CA . GLY A 1 95 ? -13.117 -3.91 -11.461 1 81.25 95 GLY A CA 1
ATOM 765 C C . GLY A 1 95 ? -11.961 -3.701 -12.422 1 81.25 95 GLY A C 1
ATOM 766 O O . GLY A 1 95 ? -10.82 -4.07 -12.109 1 81.25 95 GLY A O 1
ATOM 767 N N . THR A 1 96 ? -12.094 -2.75 -13.43 1 76.88 96 THR A N 1
ATOM 768 C CA . THR A 1 96 ? -11.086 -2.58 -14.469 1 76.88 96 THR A CA 1
ATOM 769 C C . THR A 1 96 ? -9.906 -1.756 -13.953 1 76.88 96 THR A C 1
ATOM 771 O O . THR A 1 96 ? -10.102 -0.78 -13.227 1 76.88 96 THR A O 1
ATOM 774 N N . CYS A 1 97 ? -8.742 -2.271 -14.289 1 79.06 97 CYS A N 1
ATOM 775 C CA . CYS A 1 97 ? -7.535 -1.519 -13.977 1 79.06 97 CYS A CA 1
ATOM 776 C C . CYS A 1 97 ? -7.402 -0.301 -14.883 1 79.06 97 CYS A 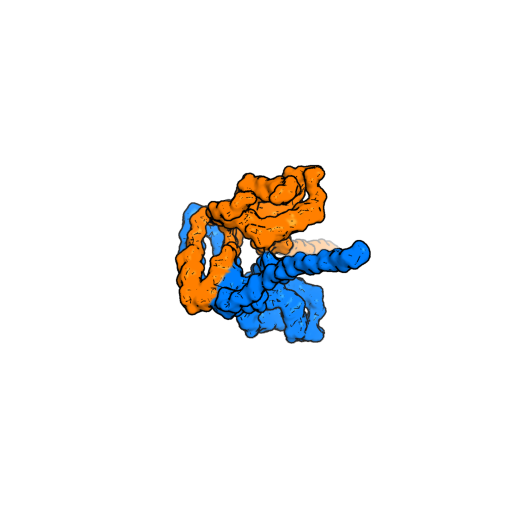C 1
ATOM 778 O O . CYS A 1 97 ? -7.316 -0.437 -16.109 1 79.06 97 CYS A O 1
ATOM 780 N N . ALA A 1 98 ? -7.461 0.835 -14.305 1 77.06 98 ALA A N 1
ATOM 781 C CA . ALA A 1 98 ? -7.461 2.061 -15.102 1 77.06 98 ALA A CA 1
ATOM 782 C C . ALA A 1 98 ? -6.082 2.719 -15.094 1 77.06 98 ALA A C 1
ATOM 784 O O . ALA A 1 98 ? -5.938 3.873 -15.5 1 77.06 98 ALA A O 1
ATOM 785 N N . VAL A 1 99 ? -5.086 1.964 -14.648 1 85 99 VAL A N 1
ATOM 786 C CA . VAL A 1 99 ? -3.805 2.652 -14.516 1 85 99 VAL A CA 1
ATOM 787 C C . VAL A 1 99 ? -2.871 2.238 -15.648 1 85 99 VAL A C 1
ATOM 789 O O . VAL A 1 99 ? -1.769 2.771 -15.781 1 85 99 VAL A O 1
ATOM 792 N N . SER A 1 100 ? -3.326 1.45 -16.516 1 85.12 100 SER A N 1
ATOM 793 C CA . SER A 1 100 ? -2.482 0.921 -17.594 1 85.12 100 SER A CA 1
ATOM 794 C C . SER A 1 100 ? -1.969 2.037 -18.484 1 85.12 100 SER A C 1
ATOM 796 O O . SER A 1 100 ? -0.791 2.057 -18.859 1 85.12 100 SER A O 1
ATOM 798 N N . ALA A 1 101 ? -2.857 2.877 -18.812 1 86.06 101 ALA A N 1
ATOM 799 C CA . ALA A 1 101 ? -2.461 3.977 -19.688 1 86.06 101 ALA A CA 1
ATOM 800 C C . ALA A 1 101 ? -1.438 4.879 -19 1 86.06 101 ALA A C 1
ATOM 802 O O . ALA A 1 101 ? -0.468 5.312 -19.641 1 86.06 101 ALA A O 1
ATOM 803 N N . MET A 1 102 ? -1.669 5.102 -17.844 1 88.06 102 MET A N 1
ATOM 804 C CA . MET A 1 102 ? -0.75 5.934 -17.078 1 88.06 102 MET A CA 1
ATOM 805 C C . MET A 1 102 ? 0.614 5.266 -16.938 1 88.06 102 MET A C 1
ATOM 807 O O . MET A 1 102 ? 1.648 5.922 -17.078 1 88.06 102 MET A O 1
ATOM 811 N N . VAL A 1 103 ? 0.596 4.031 -16.75 1 91.31 103 VAL A N 1
ATOM 812 C CA . VAL A 1 103 ? 1.829 3.264 -16.594 1 91.31 103 VAL A CA 1
ATOM 813 C C . VAL A 1 103 ? 2.635 3.32 -17.891 1 91.31 103 VAL A C 1
ATOM 815 O O . VAL A 1 103 ? 3.844 3.559 -17.859 1 91.31 103 VAL A O 1
ATOM 818 N N . GLN A 1 104 ? 1.979 3.143 -18.922 1 92.19 104 GLN A N 1
ATOM 819 C CA . GLN A 1 104 ? 2.654 3.168 -20.219 1 92.19 104 GLN A CA 1
ATOM 820 C C . GLN A 1 104 ? 3.279 4.531 -20.484 1 92.19 104 GLN A C 1
ATOM 822 O O . GLN A 1 104 ? 4.426 4.621 -20.938 1 92.19 104 GLN A O 1
ATOM 827 N N . ALA A 1 105 ? 2.549 5.523 -20.234 1 91.88 105 ALA A N 1
ATOM 828 C CA . ALA A 1 105 ? 3.057 6.879 -20.422 1 91.88 105 ALA A CA 1
ATOM 829 C C . ALA A 1 105 ? 4.258 7.145 -19.531 1 91.88 105 ALA A C 1
ATOM 831 O O . ALA A 1 105 ? 5.234 7.77 -19.953 1 91.88 105 ALA A O 1
ATOM 832 N N . PHE A 1 106 ? 4.18 6.664 -18.375 1 93.38 106 PHE A N 1
ATOM 833 C CA . PHE A 1 106 ? 5.254 6.852 -17.406 1 93.38 106 PHE A CA 1
ATOM 834 C C . PHE A 1 106 ? 6.512 6.105 -17.828 1 93.38 106 PHE A C 1
ATOM 836 O O . PHE A 1 106 ? 7.617 6.645 -17.75 1 93.38 106 PHE A O 1
ATOM 843 N N . GLU A 1 107 ? 6.297 4.938 -18.234 1 95.19 107 GLU A N 1
ATOM 844 C CA . GLU A 1 107 ? 7.426 4.141 -18.719 1 95.19 107 GLU A CA 1
ATOM 845 C C . GLU A 1 107 ? 8.164 4.859 -19.844 1 95.19 107 GLU A C 1
ATOM 847 O O . GLU A 1 107 ? 9.398 4.891 -19.859 1 95.19 107 GLU A O 1
ATOM 852 N N . LYS A 1 108 ? 7.441 5.387 -20.719 1 93.81 108 LYS A N 1
ATOM 853 C CA . LYS A 1 108 ? 8.031 6.074 -21.875 1 93.81 108 LYS A CA 1
ATOM 854 C C . LYS A 1 108 ? 8.734 7.359 -21.438 1 93.81 108 LYS A C 1
ATOM 856 O O . LYS A 1 108 ? 9.844 7.645 -21.891 1 93.81 108 LYS A O 1
ATOM 861 N N . LYS A 1 109 ? 8.156 8.07 -20.594 1 93.56 109 LYS A N 1
ATOM 862 C CA . LYS A 1 109 ? 8.664 9.375 -20.188 1 93.56 109 LYS A CA 1
ATOM 863 C C . LYS A 1 109 ? 9.922 9.227 -19.328 1 93.56 109 LYS A C 1
ATOM 865 O O . LYS A 1 109 ? 10.875 9.984 -19.484 1 93.56 109 LYS A O 1
ATOM 870 N N . GLN A 1 110 ? 9.953 8.227 -18.438 1 94.25 110 GLN A N 1
ATOM 871 C CA . GLN A 1 110 ? 11.023 8.141 -17.453 1 94.25 110 GLN A CA 1
ATOM 872 C C . GLN A 1 110 ? 12 7.02 -17.797 1 94.25 110 GLN A C 1
ATOM 874 O O . GLN A 1 110 ? 13 6.82 -17.094 1 94.25 110 GLN A O 1
ATOM 879 N N . HIS A 1 111 ? 11.688 6.293 -18.812 1 94.62 111 HIS A N 1
ATOM 880 C CA . HIS A 1 111 ? 12.539 5.199 -19.266 1 94.62 111 HIS A CA 1
ATOM 881 C C . HIS A 1 111 ? 12.711 4.148 -18.172 1 94.62 111 HIS A C 1
ATOM 883 O O . HIS A 1 111 ? 13.836 3.758 -17.859 1 94.62 111 HIS A O 1
ATOM 889 N N . VAL A 1 112 ? 11.648 3.725 -17.641 1 95.81 112 VAL A N 1
ATOM 890 C CA . VAL A 1 112 ? 11.617 2.67 -16.625 1 95.81 112 VAL A CA 1
ATOM 891 C C . VAL A 1 112 ? 10.773 1.502 -17.125 1 95.81 112 VAL A C 1
ATOM 893 O O . VAL A 1 112 ? 10.055 1.627 -18.125 1 95.81 112 VAL A O 1
ATOM 896 N N . THR A 1 113 ? 10.93 0.376 -16.562 1 95.06 113 THR A N 1
ATOM 897 C CA . THR A 1 113 ? 10.047 -0.767 -16.766 1 95.06 113 THR A CA 1
ATOM 898 C C . THR A 1 113 ? 9.234 -1.055 -15.516 1 95.06 113 THR A C 1
ATOM 900 O O . THR A 1 113 ? 9.789 -1.436 -14.477 1 95.06 113 THR A O 1
ATOM 903 N N . VAL A 1 114 ? 7.922 -0.848 -15.672 1 92.5 114 VAL A N 1
ATOM 904 C CA . VAL A 1 114 ? 7.043 -1.134 -14.547 1 92.5 114 VAL A CA 1
ATOM 905 C C . VAL A 1 114 ? 6.695 -2.621 -14.523 1 92.5 114 VAL A C 1
ATOM 907 O O . VAL A 1 114 ? 6.258 -3.178 -15.531 1 92.5 114 VAL A O 1
ATOM 910 N N . GLN A 1 115 ? 6.949 -3.199 -13.422 1 86.44 115 GLN A N 1
ATOM 911 C CA . GLN A 1 115 ? 6.688 -4.629 -13.281 1 86.44 115 GLN A CA 1
ATOM 912 C C . GLN A 1 115 ? 5.469 -4.879 -12.398 1 86.44 115 GLN A C 1
ATOM 914 O O . GLN A 1 115 ? 4.805 -5.91 -12.523 1 86.44 115 GLN A O 1
ATOM 919 N N . HIS A 1 116 ? 5.242 -3.996 -11.492 1 85.06 116 HIS A N 1
ATOM 920 C CA . HIS A 1 116 ? 4.137 -4.145 -10.547 1 85.06 116 HIS A CA 1
ATOM 921 C C . HIS A 1 116 ? 3.6 -2.787 -10.109 1 85.06 116 HIS A C 1
ATOM 923 O O . HIS A 1 116 ? 4.301 -1.777 -10.203 1 85.06 116 HIS A O 1
ATOM 929 N N . HIS A 1 117 ? 2.334 -2.789 -9.75 1 87.81 117 HIS A N 1
ATOM 930 C CA . HIS A 1 117 ? 1.766 -1.602 -9.125 1 87.81 117 HIS A CA 1
ATOM 931 C C . HIS A 1 117 ? 0.78 -1.977 -8.023 1 87.81 117 HIS A C 1
ATOM 933 O O . HIS A 1 117 ? 0.233 -3.082 -8.023 1 87.81 117 HIS A O 1
ATOM 939 N N . VAL A 1 118 ? 0.634 -1.104 -7.113 1 87.12 118 VAL A N 1
ATOM 940 C CA . VAL A 1 118 ? -0.378 -1.227 -6.07 1 87.12 118 VAL A CA 1
ATOM 941 C C . VAL A 1 118 ? -1.345 -0.048 -6.148 1 87.12 118 VAL A C 1
ATOM 943 O O . VAL A 1 118 ? -0.925 1.097 -6.332 1 87.12 118 VAL A O 1
ATOM 946 N N . LEU A 1 119 ? -2.559 -0.379 -6.098 1 90.31 119 LEU A N 1
ATOM 947 C CA . LEU A 1 119 ? -3.613 0.63 -6.066 1 90.31 119 LEU A CA 1
ATOM 948 C C . LEU A 1 119 ? -4.762 0.186 -5.164 1 90.31 119 LEU A C 1
ATOM 950 O O . LEU A 1 119 ? -5.277 -0.924 -5.312 1 90.31 119 LEU A O 1
ATOM 954 N N . TYR A 1 120 ? -5.133 1.016 -4.254 1 90.44 120 TYR A N 1
ATOM 955 C CA . TYR A 1 120 ? -6.367 0.811 -3.51 1 90.44 120 TYR A CA 1
ATOM 956 C C . TYR A 1 120 ? -6.938 2.139 -3.023 1 90.44 120 TYR A C 1
ATOM 958 O O . TYR A 1 120 ? -6.215 3.131 -2.92 1 90.44 120 TYR A O 1
ATOM 966 N N . LEU A 1 121 ? -8.203 2.117 -2.803 1 91.31 121 LEU A N 1
ATOM 967 C CA . LEU A 1 121 ? -8.945 3.295 -2.357 1 91.31 121 LEU A CA 1
ATOM 968 C C . LEU A 1 121 ? -9.516 3.082 -0.96 1 91.31 121 LEU A C 1
ATOM 970 O O . LEU A 1 121 ? -9.805 1.947 -0.568 1 91.31 121 LEU A O 1
ATOM 974 N N . THR A 1 122 ? -9.664 4.16 -0.271 1 90.25 122 THR A N 1
ATOM 975 C CA . THR A 1 122 ? -10.344 4.113 1.019 1 90.25 122 THR A CA 1
ATOM 976 C C . THR A 1 122 ? -11.352 5.254 1.14 1 90.25 122 THR A C 1
ATOM 978 O O . THR A 1 122 ? -11.18 6.309 0.53 1 90.25 122 THR A O 1
ATOM 981 N N . GLY A 1 123 ? -12.344 4.969 1.975 1 91.88 123 GLY A N 1
ATOM 982 C CA . GLY A 1 123 ? -13.398 5.953 2.201 1 91.88 123 GLY A CA 1
ATOM 983 C C . GLY A 1 123 ? -14.641 5.359 2.834 1 91.88 123 GLY A C 1
ATOM 984 O O . GLY A 1 123 ? -14.547 4.473 3.689 1 91.88 123 GLY A O 1
ATOM 985 N N . LEU A 1 124 ? -15.805 5.996 2.398 1 93.75 124 LEU A N 1
ATOM 986 C CA . LEU A 1 124 ? -17.062 5.539 2.969 1 93.75 124 LEU A CA 1
ATOM 987 C C . LEU A 1 124 ? -17.938 4.898 1.898 1 93.75 124 LEU A C 1
ATOM 989 O O . LEU A 1 124 ? -18.125 5.465 0.817 1 93.75 124 LEU A O 1
ATOM 993 N N . CYS A 1 125 ? -18.422 3.75 2.266 1 95.19 125 CYS A N 1
ATOM 994 C CA . CYS A 1 125 ? -19.359 3.113 1.354 1 95.19 125 CYS A CA 1
ATOM 995 C C . CYS A 1 125 ? -20.75 3.742 1.471 1 95.19 125 CYS A C 1
ATOM 997 O O . CYS A 1 125 ? -21 4.547 2.371 1 95.19 125 CYS A O 1
ATOM 999 N N . GLY A 1 126 ? -21.641 3.336 0.573 1 93.75 126 GLY A N 1
ATOM 1000 C CA . GLY A 1 126 ? -22.969 3.918 0.532 1 93.75 126 GLY A CA 1
ATOM 1001 C C . GLY A 1 126 ? -23.719 3.762 1.836 1 93.75 126 GLY A C 1
ATOM 1002 O O . GLY A 1 126 ? -24.359 4.707 2.307 1 93.75 126 GLY A O 1
ATOM 1003 N N . LYS A 1 127 ? -23.703 2.625 2.4 1 93.25 127 LYS A N 1
ATOM 1004 C CA . LYS A 1 127 ? -24.406 2.328 3.646 1 93.25 127 LYS A CA 1
ATOM 1005 C C . LYS A 1 127 ? -23.906 3.217 4.781 1 93.25 127 LYS A C 1
ATOM 1007 O O . LYS A 1 127 ? -24.703 3.758 5.551 1 93.25 127 LYS A O 1
ATOM 1012 N N . CYS A 1 128 ? -22.641 3.33 4.836 1 92.69 128 CYS A N 1
ATOM 1013 C CA . CYS A 1 128 ? -22.031 4.09 5.922 1 92.69 128 CYS A CA 1
ATOM 1014 C C . CYS A 1 128 ? -22.172 5.59 5.688 1 92.69 128 CYS A C 1
ATOM 1016 O O . CYS A 1 128 ? -22.281 6.363 6.637 1 92.69 128 CYS A O 1
ATOM 1018 N N . ARG A 1 129 ? -22.078 5.883 4.504 1 88.75 129 ARG A N 1
ATOM 1019 C CA . ARG A 1 129 ? -22.25 7.289 4.168 1 88.75 129 ARG A CA 1
ATOM 1020 C C . ARG A 1 129 ? -23.641 7.785 4.574 1 88.75 129 ARG A C 1
ATOM 1022 O O . ARG A 1 129 ? -23.781 8.898 5.09 1 88.75 129 ARG A O 1
ATOM 1029 N N . ASP A 1 130 ? -24.5 6.984 4.348 1 87.94 130 ASP A N 1
ATOM 1030 C CA . ASP A 1 130 ? -25.875 7.371 4.574 1 87.94 130 ASP A CA 1
ATOM 1031 C C . ASP A 1 130 ? -26.281 7.18 6.035 1 87.94 130 ASP A C 1
ATOM 1033 O O . ASP A 1 130 ? -27.266 7.746 6.496 1 87.94 130 ASP A O 1
ATOM 1037 N N . SER A 1 131 ? -25.625 6.234 6.711 1 78.62 131 SER A N 1
ATOM 1038 C CA . SER A 1 131 ? -25.938 6 8.117 1 78.62 131 SER A CA 1
ATOM 1039 C C . SER A 1 131 ? -25.5 7.168 8.984 1 78.62 131 SER A C 1
ATOM 1041 O O . SER A 1 131 ? -24.375 7.664 8.844 1 78.62 131 SER A O 1
ATOM 1043 N N . LYS A 1 132 ? -26.266 8.148 9.102 1 58.53 132 LYS A N 1
ATOM 1044 C CA . LYS A 1 132 ? -26.031 9.266 10.016 1 58.53 132 LYS A CA 1
ATOM 1045 C C . LYS A 1 132 ? -25.375 8.797 11.305 1 58.53 132 LYS A C 1
ATOM 1047 O O . LYS A 1 132 ? -25.906 7.918 11.992 1 58.53 132 LYS A O 1
ATOM 1052 N N . VAL A 1 133 ? -24.062 8.438 11.305 1 53.19 133 VAL A N 1
ATOM 1053 C CA . VAL A 1 133 ? -23.547 8.234 12.664 1 53.19 133 VAL A CA 1
ATOM 1054 C C . VAL A 1 133 ? -24.328 9.117 13.641 1 53.19 133 VAL A C 1
ATOM 1056 O O . VAL A 1 133 ? -24.422 10.328 13.445 1 53.19 133 VAL A O 1
ATOM 1059 N N . PRO A 1 134 ? -25.141 8.586 14.508 1 48.06 134 PRO A N 1
ATOM 1060 C CA . PRO A 1 134 ? -25.641 9.539 15.5 1 48.06 134 PRO A CA 1
ATOM 1061 C C . PRO A 1 134 ? -24.562 10.461 16.047 1 48.06 134 PRO A C 1
ATOM 1063 O O . PRO A 1 134 ? -23.422 10.023 16.266 1 48.06 134 PRO A O 1
ATOM 1066 N N . GLU A 1 135 ? -24.344 11.648 15.406 1 40.91 135 GLU A N 1
ATOM 1067 C CA . GLU A 1 135 ? -23.453 12.578 16.094 1 40.91 135 GLU A CA 1
ATOM 1068 C C . GLU A 1 135 ? -23.359 12.25 17.578 1 40.91 135 GLU A C 1
ATOM 1070 O O . GLU A 1 135 ? -24.328 11.836 18.203 1 40.91 135 GLU A O 1
ATOM 1075 N N . PRO A 1 136 ? -22.109 11.766 18.031 1 39.97 136 PRO A N 1
ATOM 1076 C CA . PRO A 1 136 ? -22.219 11.617 19.484 1 39.97 136 PRO A CA 1
ATOM 1077 C C . PRO A 1 136 ? -23.188 12.609 20.109 1 39.97 136 PRO A C 1
ATOM 1079 O O . PRO A 1 136 ? -23.203 13.789 19.734 1 39.97 136 PRO A O 1
ATOM 1082 N N . GLY A 1 137 ? -24.422 12.219 20.328 1 36.41 137 GLY A N 1
ATOM 1083 C CA . GLY A 1 137 ? -25.359 13.047 21.078 1 36.41 137 GLY A CA 1
ATOM 1084 C C . GLY A 1 137 ? -24.672 13.977 22.062 1 36.41 137 GLY A C 1
ATOM 1085 O O . GLY A 1 137 ? -23.656 13.617 22.672 1 36.41 137 GLY A O 1
ATOM 1086 N N . GLY A 1 138 ? -24.547 15.297 21.734 1 33.44 138 GLY A N 1
ATOM 1087 C CA . GLY A 1 138 ? -24.203 16.328 22.703 1 33.44 138 GLY A CA 1
ATOM 1088 C C . GLY A 1 138 ? -24.578 15.961 24.125 1 33.44 138 GLY A C 1
ATOM 1089 O O . GLY A 1 138 ? -25.719 15.555 24.391 1 33.44 138 GLY A O 1
ATOM 1090 N N . ALA A 1 139 ? -23.688 15.305 24.859 1 33.78 139 ALA A N 1
ATOM 1091 C CA . ALA A 1 139 ? -23.953 15.266 26.297 1 33.78 139 ALA A CA 1
ATOM 1092 C C . ALA A 1 139 ? -24.672 16.531 26.75 1 33.78 139 ALA A C 1
ATOM 1094 O O . ALA A 1 139 ? -24.141 17.641 26.625 1 33.78 139 ALA A O 1
ATOM 1095 N N . GLY A 1 140 ? -25.938 16.641 26.453 1 31.72 140 GLY A N 1
ATOM 1096 C CA . GLY A 1 140 ? -26.688 17.641 27.188 1 31.72 140 GLY A CA 1
ATOM 1097 C C . GLY A 1 140 ? -26.25 17.781 28.641 1 31.72 140 GLY A C 1
ATOM 1098 O O . GLY A 1 140 ? -26.422 16.844 29.422 1 31.72 140 GLY A O 1
ATOM 1099 N N . ASN A 1 141 ? -25.047 18.266 28.75 1 30.97 141 ASN A N 1
ATOM 1100 C CA . ASN A 1 141 ? -24.703 18.781 30.078 1 30.97 141 ASN A CA 1
ATOM 1101 C C . ASN A 1 141 ? -25.859 19.578 30.688 1 30.97 141 ASN A C 1
ATOM 1103 O O . ASN A 1 141 ? -26.109 20.719 30.281 1 30.97 141 ASN A O 1
ATOM 1107 N N . LYS A 1 142 ? -27 18.938 30.797 1 30.59 142 LYS A N 1
ATOM 1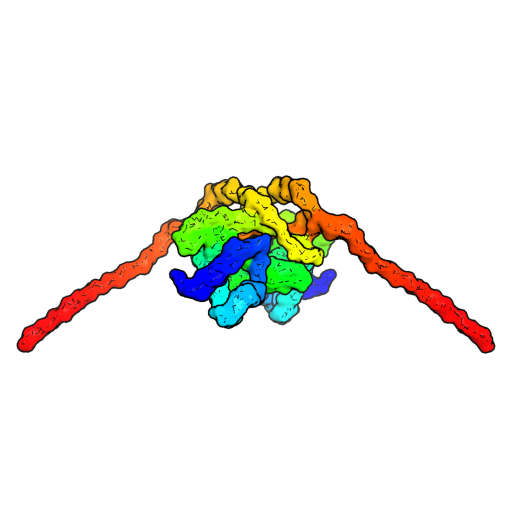108 C CA . LYS A 1 142 ? -28 19.531 31.688 1 30.59 142 LYS A CA 1
ATOM 1109 C C . LYS A 1 142 ? -27.359 19.938 33.031 1 30.59 142 LYS A C 1
ATOM 1111 O O . LYS A 1 142 ? -26.719 19.109 33.688 1 30.59 142 LYS A O 1
ATOM 1116 N N . THR A 1 143 ? -26.797 21.188 33.031 1 28.77 143 THR A N 1
ATOM 1117 C CA . THR A 1 143 ? -26.469 21.906 34.25 1 28.77 143 THR A CA 1
ATOM 1118 C C . THR A 1 143 ? -27.5 21.625 35.344 1 28.77 143 THR A C 1
ATOM 1120 O O . THR A 1 143 ? -28.656 22 35.219 1 28.77 143 THR A O 1
ATOM 1123 N N . ALA A 1 144 ? -27.422 20.391 35.812 1 33.47 144 ALA A N 1
ATOM 1124 C CA . ALA A 1 144 ? -28.219 20.109 37.031 1 33.47 144 ALA A CA 1
ATOM 1125 C C . ALA A 1 144 ? -28.203 21.297 37.969 1 33.47 144 ALA A C 1
ATOM 1127 O O . ALA A 1 144 ? -27.141 21.703 38.438 1 33.47 144 ALA A O 1
ATOM 1128 N N . THR A 1 145 ? -29.047 22.266 37.625 1 31.3 145 THR A N 1
ATOM 1129 C CA . THR A 1 145 ? -29.2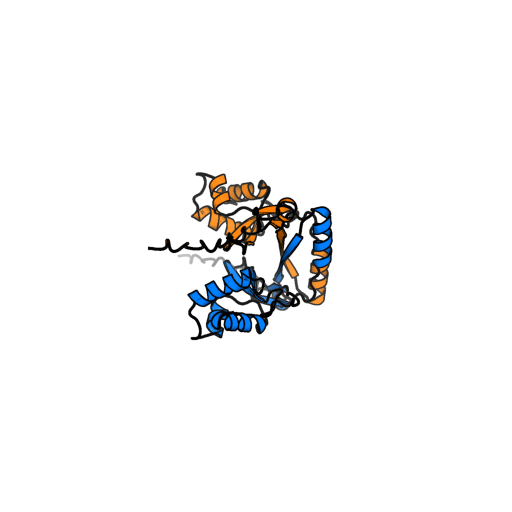97 23.359 38.531 1 31.3 145 THR A CA 1
ATOM 1130 C C . THR A 1 145 ? -29.422 22.844 39.969 1 31.3 145 THR A C 1
ATOM 1132 O O . THR A 1 145 ? -30.297 22.031 40.281 1 31.3 145 THR A O 1
ATOM 1135 N N . SER A 1 146 ? -28.219 22.328 40.469 1 30.73 146 SER A N 1
ATOM 1136 C CA . SER A 1 146 ? -28.219 22.078 41.906 1 30.73 146 SER A CA 1
ATOM 1137 C C . SER A 1 146 ? -28.984 23.156 42.688 1 30.73 146 SER A C 1
ATOM 1139 O O . SER A 1 146 ? -28.594 24.312 42.656 1 30.73 146 SER A O 1
ATOM 1141 N N . GLU A 1 147 ? -30.281 23.047 42.531 1 32.84 147 GLU A N 1
ATOM 1142 C CA . GLU A 1 147 ? -31.109 23.797 43.469 1 32.84 147 GLU A CA 1
ATOM 1143 C C . GLU A 1 147 ? -30.594 23.656 44.906 1 32.84 147 GLU A C 1
ATOM 1145 O O . GLU A 1 147 ? -30.438 22.547 45.406 1 32.84 147 GLU A O 1
ATOM 1150 N N . ASN A 1 148 ? -29.531 24.453 45.188 1 31.36 148 ASN A N 1
ATOM 1151 C CA . ASN A 1 148 ? -29.156 24.703 46.562 1 31.36 148 ASN A CA 1
ATOM 1152 C C . ASN A 1 148 ? -30.375 24.812 47.469 1 31.36 148 ASN A C 1
ATOM 1154 O O . ASN A 1 148 ? -31.172 25.734 47.344 1 31.36 148 ASN A O 1
ATOM 1158 N N . PRO A 1 149 ? -30.938 23.656 47.875 1 33.5 149 PRO A N 1
ATOM 1159 C CA . PRO A 1 149 ? -32 23.844 48.875 1 33.5 149 PRO A CA 1
ATOM 1160 C C . PRO A 1 149 ? -31.641 24.828 49.969 1 33.5 149 PRO A C 1
ATOM 1162 O O . PRO A 1 149 ? -30.453 25.016 50.25 1 33.5 149 PRO A O 1
ATOM 1165 N N . GLY A 1 150 ? -32.219 25.969 49.938 1 29.58 150 GLY A N 1
ATOM 1166 C CA . GLY A 1 150 ? -32.25 26.953 51 1 29.58 150 GLY A CA 1
ATOM 1167 C C . GLY A 1 150 ? -32.281 26.344 52.406 1 29.58 150 GLY A C 1
ATOM 1168 O O . GLY A 1 150 ? -33.188 25.594 52.75 1 29.58 150 GLY A O 1
ATOM 1169 N N . PHE A 1 151 ? -31.109 25.688 52.844 1 25.19 151 PHE A N 1
ATOM 1170 C CA . PHE A 1 151 ? -31.219 25.797 54.312 1 25.19 151 PHE A CA 1
ATOM 1171 C C . PHE A 1 15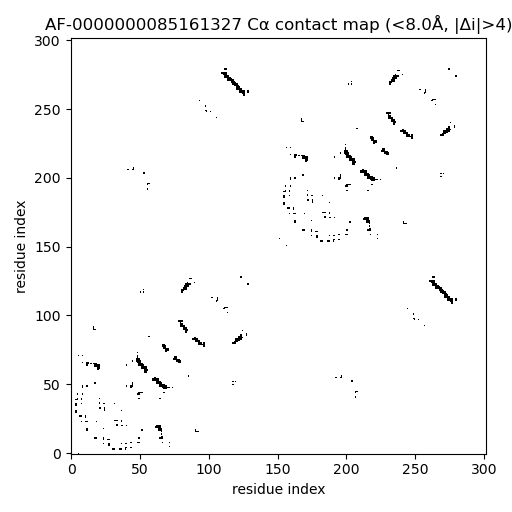1 ? -31.188 27.266 54.719 1 25.19 151 PHE A C 1
ATOM 1173 O O . PHE A 1 151 ? -30.578 28.094 54.062 1 25.19 151 PHE A O 1
ATOM 1180 N N . MET B 1 1 ? -1.116 20.812 16.719 1 83.81 1 MET B N 1
ATOM 1181 C CA . MET B 1 1 ? -0.147 19.734 16.531 1 83.81 1 MET B CA 1
ATOM 1182 C C . MET B 1 1 ? 1.085 19.953 17.406 1 83.81 1 MET B C 1
ATOM 1184 O O . MET B 1 1 ? 1.557 21.094 17.547 1 83.81 1 MET B O 1
ATOM 1188 N N . THR B 1 2 ? 1.497 18.891 18.031 1 90.19 2 THR B N 1
ATOM 1189 C CA . THR B 1 2 ? 2.648 19 18.922 1 90.19 2 THR B CA 1
ATOM 1190 C C . THR B 1 2 ? 3.914 19.328 18.141 1 90.19 2 THR B C 1
ATOM 1192 O O . THR B 1 2 ? 3.92 19.234 16.906 1 90.19 2 THR B O 1
ATOM 1195 N N . ARG B 1 3 ? 4.953 19.656 18.875 1 90.69 3 ARG B N 1
ATOM 1196 C CA . ARG B 1 3 ? 6.23 19.969 18.25 1 90.69 3 ARG B CA 1
ATOM 1197 C C . ARG B 1 3 ? 6.797 18.75 17.516 1 90.69 3 ARG B C 1
ATOM 1199 O O . ARG B 1 3 ? 7.281 18.875 16.391 1 90.69 3 ARG B O 1
ATOM 1206 N N . SER B 1 4 ? 6.773 17.641 18.156 1 91.69 4 SER B N 1
ATOM 1207 C CA . SER B 1 4 ? 7.297 16.422 17.562 1 91.69 4 SER B CA 1
ATOM 1208 C C . SER B 1 4 ? 6.559 16.078 16.281 1 91.69 4 SER B C 1
ATOM 1210 O O . SER B 1 4 ? 7.184 15.695 15.281 1 91.69 4 SER B O 1
ATOM 1212 N N . ARG B 1 5 ? 5.328 16.266 16.312 1 92.5 5 ARG B N 1
ATOM 1213 C CA . ARG B 1 5 ? 4.52 15.977 15.133 1 92.5 5 ARG B CA 1
ATOM 1214 C C . ARG B 1 5 ? 4.859 16.922 13.992 1 92.5 5 ARG B C 1
ATOM 1216 O O . ARG B 1 5 ? 4.969 16.5 12.836 1 92.5 5 ARG B O 1
ATOM 1223 N N . ARG B 1 6 ? 5.059 18.094 14.398 1 92.44 6 ARG B N 1
ATOM 1224 C CA . ARG B 1 6 ? 5.41 19.078 13.383 1 92.44 6 ARG B CA 1
ATOM 1225 C C . ARG B 1 6 ? 6.781 18.781 12.781 1 92.44 6 ARG B C 1
ATOM 1227 O O . ARG B 1 6 ? 6.984 18.953 11.578 1 92.44 6 ARG B O 1
ATOM 1234 N N . GLN B 1 7 ? 7.637 18.391 13.586 1 93.94 7 GLN B N 1
ATOM 1235 C CA . GLN B 1 7 ? 8.984 18.094 13.117 1 93.94 7 GLN B CA 1
ATOM 1236 C C . GLN B 1 7 ? 8.992 16.891 12.18 1 93.94 7 GLN B C 1
ATOM 1238 O O . GLN B 1 7 ? 9.664 16.906 11.148 1 93.94 7 GLN B O 1
ATOM 1243 N N . VAL B 1 8 ? 8.289 15.898 12.562 1 94.94 8 VAL B N 1
ATOM 1244 C CA . VAL B 1 8 ? 8.188 14.719 11.719 1 94.94 8 VAL B CA 1
ATOM 1245 C C . VAL B 1 8 ? 7.551 15.086 10.375 1 94.94 8 VAL B C 1
ATOM 1247 O O . VAL B 1 8 ? 8.031 14.68 9.32 1 94.94 8 VAL B O 1
ATOM 1250 N N . LEU B 1 9 ? 6.527 15.852 10.484 1 93.44 9 LEU B N 1
ATOM 1251 C CA . LEU B 1 9 ? 5.848 16.281 9.266 1 93.44 9 LEU B CA 1
ATOM 1252 C C . LEU B 1 9 ? 6.793 17.094 8.375 1 93.44 9 LEU B C 1
ATOM 1254 O O . LEU B 1 9 ? 6.812 16.906 7.156 1 93.44 9 LEU B O 1
ATOM 1258 N N . ALA B 1 10 ? 7.539 17.938 8.977 1 92.44 10 ALA B N 1
ATOM 1259 C CA . ALA B 1 10 ? 8.484 18.766 8.234 1 92.44 10 ALA B CA 1
ATOM 1260 C C . ALA B 1 10 ? 9.508 17.906 7.504 1 92.44 10 ALA B C 1
ATOM 1262 O O . ALA B 1 10 ? 9.883 18.203 6.367 1 92.44 10 ALA B O 1
ATOM 1263 N N . VAL B 1 11 ? 9.977 16.922 8.148 1 94.38 11 VAL B N 1
ATOM 1264 C CA . VAL B 1 11 ? 10.93 16 7.539 1 94.38 11 VAL B CA 1
ATOM 1265 C C . VAL B 1 11 ? 10.32 15.367 6.293 1 94.38 11 VAL B C 1
ATOM 1267 O O . VAL B 1 11 ? 10.969 15.297 5.242 1 94.38 11 VAL B O 1
ATOM 1270 N N . LEU B 1 12 ? 9.094 14.914 6.418 1 93.12 12 LEU B N 1
ATOM 1271 C CA . LEU B 1 12 ? 8.414 14.281 5.289 1 93.12 12 LEU B CA 1
ATOM 1272 C C . LEU B 1 12 ? 8.195 15.273 4.156 1 93.12 12 LEU B C 1
ATOM 1274 O O . LEU B 1 12 ? 8.328 14.93 2.982 1 93.12 12 LEU B O 1
ATOM 1278 N N . GLN B 1 13 ? 7.879 16.469 4.508 1 89.88 13 GLN B N 1
ATOM 1279 C CA . GLN B 1 13 ? 7.586 17.5 3.514 1 89.88 13 GLN B CA 1
ATOM 1280 C C . GLN B 1 13 ? 8.836 17.875 2.727 1 89.88 13 GLN B C 1
ATOM 1282 O O . GLN B 1 13 ? 8.758 18.188 1.539 1 89.88 13 GLN B O 1
ATOM 1287 N N . ARG B 1 14 ? 9.969 17.766 3.328 1 91.38 14 ARG B N 1
ATOM 1288 C CA . ARG B 1 14 ? 11.227 18.172 2.699 1 91.38 14 ARG B CA 1
ATOM 1289 C C . ARG B 1 14 ? 11.852 17 1.938 1 91.38 14 ARG B C 1
ATOM 1291 O O . ARG B 1 14 ? 12.727 17.203 1.098 1 91.38 14 ARG B O 1
ATOM 1298 N N . ALA B 1 15 ? 11.406 15.906 2.242 1 92.38 15 ALA B N 1
ATOM 1299 C CA . ALA B 1 15 ? 12.008 14.711 1.657 1 92.38 15 ALA B CA 1
ATOM 1300 C C . ALA B 1 15 ? 11.742 14.641 0.156 1 92.38 15 ALA B C 1
ATOM 1302 O O . ALA B 1 15 ? 10.656 14.984 -0.304 1 92.38 15 ALA B O 1
ATOM 1303 N N . GLN B 1 16 ? 12.734 14.148 -0.571 1 91.56 16 GLN B N 1
ATOM 1304 C CA . GLN B 1 16 ? 12.602 14 -2.018 1 91.56 16 GLN B CA 1
ATOM 1305 C C . GLN B 1 16 ? 12.258 12.562 -2.395 1 91.56 16 GLN B C 1
ATOM 1307 O O . GLN B 1 16 ? 12.25 12.211 -3.576 1 91.56 16 GLN B O 1
ATOM 1312 N N . GLN B 1 17 ? 12.062 11.773 -1.438 1 93.5 17 GLN B N 1
ATOM 1313 C CA . GLN B 1 17 ? 11.656 10.383 -1.585 1 93.5 17 GLN B CA 1
ATOM 1314 C C . GLN B 1 17 ? 10.953 9.883 -0.328 1 93.5 17 GLN B C 1
ATOM 1316 O O . GLN B 1 17 ? 11.109 10.461 0.75 1 93.5 17 GLN B O 1
ATOM 1321 N N . PRO B 1 18 ? 10.133 8.812 -0.45 1 94 18 PRO B N 1
ATOM 1322 C CA . PRO B 1 18 ? 9.578 8.211 0.762 1 94 18 PRO B CA 1
ATOM 1323 C C . PRO B 1 18 ? 10.648 7.715 1.728 1 94 18 PRO B C 1
ATOM 1325 O O . PRO B 1 18 ? 11.68 7.191 1.296 1 94 18 PRO B O 1
ATOM 1328 N N . LEU B 1 19 ? 10.352 7.898 3.002 1 93.62 19 LEU B N 1
ATOM 1329 C CA . LEU B 1 19 ? 11.352 7.582 4.016 1 93.62 19 LEU B CA 1
ATOM 1330 C C . LEU B 1 19 ? 10.867 6.469 4.934 1 93.62 19 LEU B C 1
ATOM 1332 O O . LEU B 1 19 ? 9.672 6.375 5.223 1 93.62 19 LEU B O 1
ATOM 1336 N N . SER B 1 20 ? 11.82 5.68 5.387 1 90.81 20 SER B N 1
ATOM 1337 C CA . SER B 1 20 ? 11.5 4.762 6.477 1 90.81 20 SER B CA 1
ATOM 1338 C C . SER B 1 20 ? 11.414 5.5 7.809 1 90.81 20 SER B C 1
ATOM 1340 O O . SER B 1 20 ? 11.914 6.617 7.941 1 90.81 20 SER B O 1
ATOM 1342 N N . ALA B 1 21 ? 10.742 4.785 8.766 1 91 21 ALA B N 1
ATOM 1343 C CA . ALA B 1 21 ? 10.703 5.375 10.102 1 91 21 ALA B CA 1
ATOM 1344 C C . ALA B 1 21 ? 12.109 5.594 10.648 1 91 21 ALA B C 1
ATOM 1346 O O . ALA B 1 21 ? 12.383 6.613 11.289 1 91 21 ALA B O 1
ATOM 1347 N N . ALA B 1 22 ? 12.938 4.707 10.375 1 91.06 22 ALA B N 1
ATOM 1348 C CA . ALA B 1 22 ? 14.328 4.824 10.812 1 91.06 22 ALA B CA 1
ATOM 1349 C C . ALA B 1 22 ? 15 6.047 10.188 1 91.06 22 ALA B C 1
ATOM 1351 O O . ALA B 1 22 ? 15.734 6.77 10.859 1 91.06 22 ALA B O 1
ATOM 1352 N N . ALA B 1 23 ? 14.828 6.27 8.969 1 92.62 23 ALA B N 1
ATOM 1353 C CA . ALA B 1 23 ? 15.391 7.422 8.273 1 92.62 23 ALA B CA 1
ATOM 1354 C C . ALA B 1 23 ? 14.844 8.727 8.844 1 92.62 23 ALA B C 1
ATOM 1356 O O . ALA B 1 23 ? 15.578 9.703 8.992 1 92.62 23 ALA B O 1
ATOM 1357 N N . VAL B 1 24 ? 13.539 8.695 9.102 1 95.44 24 VAL B N 1
ATOM 1358 C CA . VAL B 1 24 ? 12.93 9.875 9.711 1 95.44 24 VAL B CA 1
ATOM 1359 C C . VAL B 1 24 ? 13.586 10.148 11.062 1 95.44 24 VAL B C 1
ATOM 1361 O O . VAL B 1 24 ? 13.938 11.289 11.367 1 95.44 24 VAL B O 1
ATOM 1364 N N . HIS B 1 25 ? 13.734 9.086 11.805 1 95.38 25 HIS B N 1
ATOM 1365 C CA . HIS B 1 25 ? 14.359 9.211 13.117 1 95.38 25 HIS B CA 1
ATOM 1366 C C . HIS B 1 25 ? 15.773 9.766 13 1 95.38 25 HIS B C 1
ATOM 1368 O O . HIS B 1 25 ? 16.172 10.656 13.766 1 95.38 25 HIS B O 1
ATOM 1374 N N . GLN B 1 26 ? 16.484 9.281 12.102 1 94.56 26 GLN B N 1
ATOM 1375 C CA . GLN B 1 26 ? 17.844 9.727 11.883 1 94.56 26 GLN B CA 1
ATOM 1376 C C . GLN B 1 26 ? 17.891 11.211 11.523 1 94.56 26 GLN B C 1
ATOM 1378 O O . GLN B 1 26 ? 18.766 11.945 11.984 1 94.56 26 GLN B O 1
ATOM 1383 N N . GLU B 1 27 ? 17.031 11.586 10.711 1 93.81 27 GLU B N 1
ATOM 1384 C CA . GLU B 1 27 ? 16.969 12.984 10.297 1 93.81 27 GLU B CA 1
ATOM 1385 C C . GLU B 1 27 ? 16.656 13.898 11.477 1 93.81 27 GLU B C 1
ATOM 1387 O O . GLU B 1 27 ? 17.109 15.039 11.523 1 93.81 27 GLU B O 1
ATOM 1392 N N . LEU B 1 28 ? 15.781 13.422 12.328 1 93.06 28 LEU B N 1
ATOM 1393 C CA . LEU B 1 28 ? 15.359 14.219 13.477 1 93.06 28 LEU B CA 1
ATOM 1394 C C . LEU B 1 28 ? 16.438 14.227 14.562 1 93.06 28 LEU B C 1
ATOM 1396 O O . LEU B 1 28 ? 16.531 15.172 15.344 1 93.06 28 LEU B O 1
ATOM 1400 N N . GLY B 1 29 ? 17.172 13.141 14.594 1 85.5 29 GLY B N 1
ATOM 1401 C CA . GLY B 1 29 ? 18.234 13.062 15.594 1 85.5 29 GLY B CA 1
ATOM 1402 C C . GLY B 1 29 ? 17.703 12.906 17 1 85.5 29 GLY B C 1
ATOM 1403 O O . GLY B 1 29 ? 16.906 12.008 17.281 1 85.5 29 GLY B O 1
ATOM 1404 N N . LEU B 1 30 ? 18.141 13.734 17.859 1 78.19 30 LEU B N 1
ATOM 1405 C CA . LEU B 1 30 ? 17.875 13.602 19.297 1 78.19 30 LEU B CA 1
ATOM 1406 C C . LEU B 1 30 ? 16.547 14.242 19.656 1 78.19 30 LEU B C 1
ATOM 1408 O O . LEU B 1 30 ? 16.109 14.18 20.812 1 78.19 30 LEU B O 1
ATOM 1412 N N . CYS B 1 31 ? 15.867 14.633 18.734 1 82.06 31 CYS B N 1
ATOM 1413 C CA . CYS B 1 31 ? 14.648 15.391 19.031 1 82.06 31 CYS B CA 1
ATOM 1414 C C . CYS B 1 31 ? 13.5 14.453 19.406 1 82.06 31 CYS B C 1
ATOM 1416 O O . CYS B 1 31 ? 12.531 14.875 20.031 1 82.06 31 CYS B O 1
ATOM 1418 N N . CYS B 1 32 ? 13.578 13.242 18.969 1 85.19 32 CYS B N 1
ATOM 1419 C CA . CYS B 1 32 ? 12.508 12.281 19.203 1 85.19 32 CYS B CA 1
ATOM 1420 C C . CYS B 1 32 ? 13.055 10.859 19.266 1 85.19 32 CYS B C 1
ATOM 1422 O O . CYS B 1 32 ? 13.938 10.492 18.484 1 85.19 32 CYS B O 1
ATOM 1424 N N . ASP B 1 33 ? 12.516 10.188 20.219 1 91.88 33 ASP B N 1
ATOM 1425 C CA . ASP B 1 33 ? 12.914 8.789 20.219 1 91.88 33 ASP B CA 1
ATOM 1426 C C . ASP B 1 33 ? 12.156 8 19.156 1 91.88 33 ASP B C 1
ATOM 1428 O O . ASP B 1 33 ? 11.211 8.508 18.547 1 91.88 33 ASP B O 1
ATOM 1432 N N . GLN B 1 34 ? 12.594 6.867 18.984 1 92.12 34 GLN B N 1
ATOM 1433 C CA . GLN B 1 34 ? 12.062 6.039 17.906 1 92.12 34 GLN B CA 1
ATOM 1434 C C . GLN B 1 34 ? 10.57 5.777 18.094 1 92.12 34 GLN B C 1
ATOM 1436 O O . GLN B 1 34 ? 9.797 5.824 17.125 1 92.12 34 GLN B O 1
ATOM 1441 N N . ALA B 1 35 ? 10.234 5.504 19.281 1 92.44 35 ALA B N 1
ATOM 1442 C CA . ALA B 1 35 ? 8.828 5.23 19.578 1 92.44 35 ALA B CA 1
ATOM 1443 C C . ALA B 1 35 ? 7.957 6.441 19.25 1 92.44 35 ALA B C 1
ATOM 1445 O O . ALA B 1 35 ? 6.867 6.293 18.688 1 92.44 35 ALA B O 1
ATOM 1446 N N . THR B 1 36 ? 8.367 7.559 19.562 1 93.81 36 THR B N 1
ATOM 1447 C CA . THR B 1 36 ? 7.648 8.797 19.266 1 93.81 36 THR B CA 1
ATOM 1448 C C . THR B 1 36 ? 7.5 8.984 17.766 1 93.81 36 THR B C 1
ATOM 1450 O O . THR B 1 36 ? 6.445 9.406 17.297 1 93.81 36 THR B O 1
ATOM 1453 N N . VAL B 1 37 ? 8.57 8.672 17.047 1 95 37 VAL B N 1
ATOM 1454 C CA . VAL B 1 37 ? 8.531 8.805 15.594 1 95 37 VAL B CA 1
ATOM 1455 C C . VAL B 1 37 ? 7.438 7.898 15.023 1 95 37 VAL B C 1
ATOM 1457 O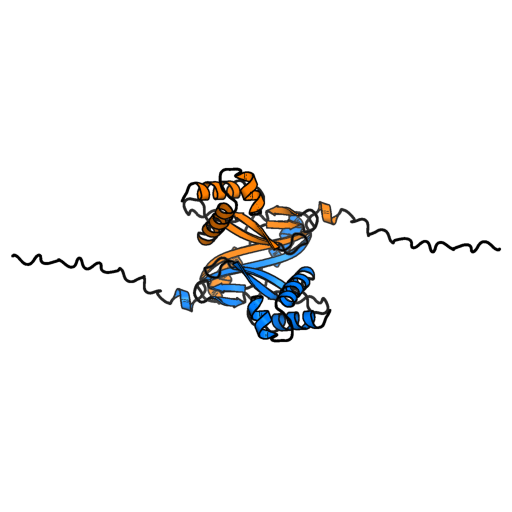 O . VAL B 1 37 ? 6.602 8.344 14.234 1 95 37 VAL B O 1
ATOM 1460 N N . TYR B 1 38 ? 7.367 6.746 15.469 1 91.38 38 TYR B N 1
ATOM 1461 C CA . TYR B 1 38 ? 6.387 5.789 14.969 1 91.38 38 TYR B CA 1
ATOM 1462 C C . TYR B 1 38 ? 4.969 6.25 15.289 1 91.38 38 TYR B C 1
ATOM 1464 O O . TYR B 1 38 ? 4.086 6.215 14.43 1 91.38 38 TYR B O 1
ATOM 1472 N N . ARG B 1 39 ? 4.797 6.645 16.453 1 91.06 39 ARG B N 1
ATOM 1473 C CA . ARG B 1 39 ? 3.477 7.094 16.891 1 91.06 39 ARG B CA 1
ATOM 1474 C C . ARG B 1 39 ? 3.041 8.328 16.109 1 91.06 39 ARG B C 1
ATOM 1476 O O . ARG B 1 39 ? 1.867 8.461 15.742 1 91.06 39 ARG B O 1
ATOM 1483 N N . THR B 1 40 ? 4.02 9.172 16 1 93.19 40 THR B N 1
ATOM 1484 C CA . THR B 1 40 ? 3.727 10.391 15.258 1 93.19 40 THR B CA 1
ATOM 1485 C C . THR B 1 40 ? 3.381 10.07 13.805 1 93.19 40 THR B C 1
ATOM 1487 O O . THR B 1 40 ? 2.434 10.625 13.25 1 93.19 40 THR B O 1
ATOM 1490 N N . LEU B 1 41 ? 4.137 9.211 13.211 1 92 41 LEU B N 1
ATOM 1491 C CA . LEU B 1 41 ? 3.855 8.805 11.836 1 92 41 LEU B CA 1
ATOM 1492 C C . LEU B 1 41 ? 2.455 8.219 11.719 1 92 41 LEU B C 1
ATOM 1494 O O . LEU B 1 41 ? 1.719 8.539 10.781 1 92 41 LEU B O 1
ATOM 1498 N N . HIS B 1 42 ? 2.098 7.477 12.617 1 87.19 42 HIS B N 1
ATOM 1499 C CA . HIS B 1 42 ? 0.758 6.898 12.625 1 87.19 42 HIS B CA 1
ATOM 1500 C C . HIS B 1 42 ? -0.309 7.98 12.75 1 87.19 42 HIS B C 1
ATOM 1502 O O . HIS B 1 42 ? -1.317 7.949 12.047 1 87.19 42 HIS B O 1
ATOM 1508 N N . TYR B 1 43 ? -0.056 8.828 13.656 1 88.5 43 TYR B N 1
ATOM 1509 C CA . TYR B 1 43 ? -0.967 9.953 13.852 1 88.5 43 TYR B CA 1
ATOM 1510 C C . TYR B 1 43 ? -1.137 10.742 12.562 1 88.5 43 TYR B C 1
ATOM 1512 O O . TYR B 1 43 ? -2.26 11.078 12.172 1 88.5 43 TYR B O 1
ATOM 1520 N N . LEU B 1 44 ? -0.042 11.062 11.938 1 90.44 44 LEU B N 1
ATOM 1521 C CA . LEU B 1 44 ? -0.081 11.859 10.711 1 90.44 44 LEU B CA 1
ATOM 1522 C C . LEU B 1 44 ? -0.845 11.125 9.617 1 90.44 44 LEU B C 1
ATOM 1524 O O . LEU B 1 44 ? -1.546 11.75 8.82 1 90.44 44 LEU B O 1
ATOM 1528 N N . GLU B 1 45 ? -0.713 9.891 9.555 1 87.12 45 GLU B N 1
ATOM 1529 C CA . GLU B 1 45 ? -1.461 9.086 8.586 1 87.12 45 GLU B CA 1
ATOM 1530 C C . GLU B 1 45 ? -2.959 9.141 8.875 1 87.12 45 GLU B C 1
ATOM 1532 O O . GLU B 1 45 ? -3.764 9.312 7.953 1 87.12 45 GLU B O 1
ATOM 1537 N N . GLU B 1 46 ? -3.277 9.008 10.07 1 81.38 46 GLU B N 1
ATOM 1538 C CA . GLU B 1 46 ? -4.684 9.039 10.469 1 81.38 46 GLU B CA 1
ATOM 1539 C C . GLU B 1 46 ? -5.324 10.383 10.117 1 81.38 46 GLU B C 1
ATOM 1541 O O . GLU B 1 46 ? -6.508 10.438 9.773 1 81.38 46 GLU B O 1
ATOM 1546 N N . GLN B 1 47 ? -4.469 11.359 10.219 1 83.62 47 GLN B N 1
ATOM 1547 C CA . GLN B 1 47 ? -4.973 12.703 9.953 1 83.62 47 GLN B CA 1
ATOM 1548 C C . GLN B 1 47 ? -4.938 13.023 8.469 1 83.62 47 GLN B C 1
ATOM 1550 O O . GLN B 1 47 ? -5.324 14.117 8.047 1 83.62 47 GLN B O 1
ATOM 1555 N N . GLY B 1 48 ? -4.395 12.148 7.664 1 82.81 48 GLY B N 1
ATOM 1556 C CA . GLY B 1 48 ? -4.328 12.367 6.23 1 82.81 48 GLY B CA 1
ATOM 1557 C C . GLY B 1 48 ? -3.152 13.234 5.812 1 82.81 48 GLY B C 1
ATOM 1558 O O . GLY B 1 48 ? -3.111 13.734 4.688 1 82.81 48 GLY B O 1
ATOM 1559 N N . MET B 1 49 ? -2.18 13.422 6.668 1 88.62 49 MET B N 1
ATOM 1560 C CA . MET B 1 49 ? -1.045 14.297 6.387 1 88.62 49 MET B CA 1
ATOM 1561 C C . MET B 1 49 ? 0.145 13.5 5.871 1 88.62 49 MET 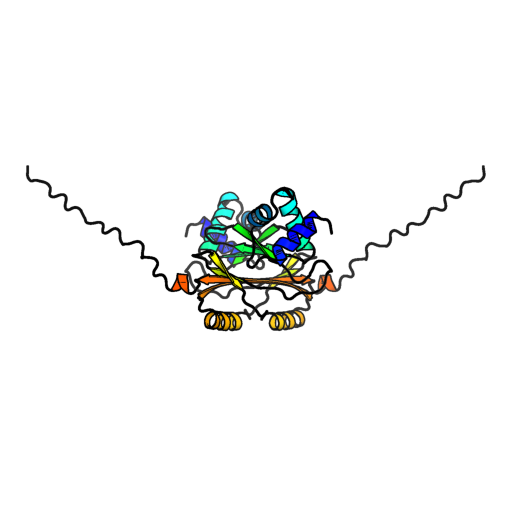B C 1
ATOM 1563 O O . MET B 1 49 ? 1.077 14.062 5.297 1 88.62 49 MET B O 1
ATOM 1567 N N . ALA B 1 50 ? 0.102 12.203 6.082 1 89.81 50 ALA B N 1
ATOM 1568 C CA . ALA B 1 50 ? 1.136 11.305 5.582 1 89.81 50 ALA B CA 1
ATOM 1569 C C . ALA B 1 50 ? 0.52 10.047 4.98 1 89.81 50 ALA B C 1
ATOM 1571 O O . ALA B 1 50 ? -0.604 9.672 5.324 1 89.81 50 ALA B O 1
ATOM 1572 N N . GLU B 1 51 ? 1.22 9.492 4.102 1 87.06 51 GLU B N 1
ATOM 1573 C CA . GLU B 1 51 ? 0.89 8.203 3.5 1 87.06 51 GLU B CA 1
ATOM 1574 C C . GLU B 1 51 ? 2.084 7.254 3.541 1 87.06 51 GLU B C 1
ATOM 1576 O O . GLU B 1 51 ? 3.227 7.691 3.691 1 87.06 51 GLU B O 1
ATOM 1581 N N . SER B 1 52 ? 1.744 5.98 3.471 1 87.94 52 SER B N 1
ATOM 1582 C CA . SER B 1 52 ? 2.836 5.012 3.457 1 87.94 52 SER B CA 1
ATOM 1583 C C . SER B 1 52 ? 2.492 3.807 2.588 1 87.94 52 SER B C 1
ATOM 1585 O O . SER B 1 52 ? 1.333 3.611 2.217 1 87.94 52 SER B O 1
ATOM 1587 N N . PHE B 1 53 ? 3.488 3.145 2.168 1 84.19 53 PHE B N 1
ATOM 1588 C CA . PHE B 1 53 ? 3.352 1.863 1.484 1 84.19 53 PHE B CA 1
ATOM 1589 C C . PHE B 1 53 ? 4.461 0.906 1.903 1 84.19 53 PHE B C 1
ATOM 1591 O O . PHE B 1 53 ? 5.488 1.331 2.438 1 84.19 53 PHE B O 1
ATOM 1598 N N . VAL B 1 54 ? 4.195 -0.367 1.711 1 80.56 54 VAL B N 1
ATOM 1599 C CA . VAL B 1 54 ? 5.172 -1.393 2.061 1 80.56 54 VAL B CA 1
ATOM 1600 C C . VAL B 1 54 ? 5.828 -1.935 0.791 1 80.56 54 VAL B C 1
ATOM 1602 O O . VAL B 1 54 ? 5.137 -2.295 -0.166 1 80.56 54 VAL B O 1
ATOM 1605 N N . LEU B 1 55 ? 7.145 -1.956 0.867 1 77.31 55 LEU B N 1
ATOM 1606 C CA . LEU B 1 55 ? 7.898 -2.52 -0.25 1 77.31 55 LEU B CA 1
ATOM 1607 C C . LEU B 1 55 ? 8.078 -4.023 -0.082 1 77.31 55 LEU B C 1
ATOM 1609 O O . LEU B 1 55 ? 8.32 -4.504 1.026 1 77.31 55 LEU B O 1
ATOM 1613 N N . HIS B 1 56 ? 7.773 -4.805 -1.077 1 67.5 56 HIS B N 1
ATOM 1614 C CA . HIS B 1 56 ? 7.883 -6.258 -1.021 1 67.5 56 HIS B CA 1
ATOM 1615 C C . HIS B 1 56 ? 9.102 -6.75 -1.794 1 67.5 56 HIS B C 1
ATOM 1617 O O . HIS B 1 56 ? 8.977 -7.594 -2.684 1 67.5 56 HIS B O 1
ATOM 1623 N N . CYS B 1 57 ? 10.141 -6.148 -1.765 1 62.19 57 CYS B N 1
ATOM 1624 C CA . CYS B 1 57 ? 11.43 -6.559 -2.307 1 62.19 57 CYS B CA 1
ATOM 1625 C C . CYS B 1 57 ? 12.383 -6.969 -1.192 1 62.19 57 CYS B C 1
ATOM 1627 O O . CYS B 1 57 ? 11.953 -7.234 -0.068 1 62.19 57 CYS B O 1
ATOM 1629 N N . THR B 1 58 ? 13.648 -7.34 -1.575 1 56.66 58 THR B N 1
ATOM 1630 C CA . THR B 1 58 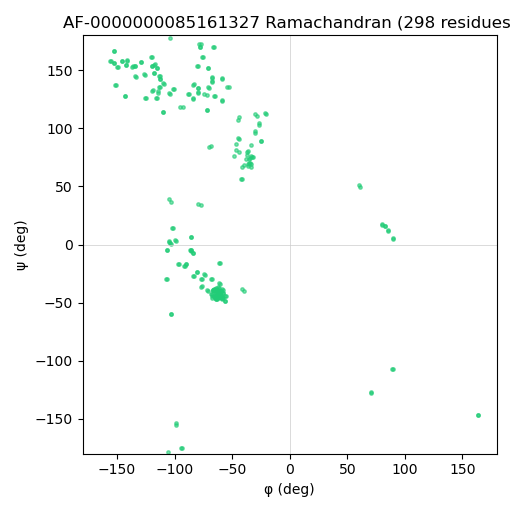? 14.641 -7.754 -0.585 1 56.66 58 THR B CA 1
ATOM 1631 C C . THR B 1 58 ? 14.586 -6.852 0.644 1 56.66 58 THR B C 1
ATOM 1633 O O . THR B 1 58 ? 14.891 -7.289 1.756 1 56.66 58 THR B O 1
ATOM 1636 N N . GLU B 1 59 ? 14.391 -5.68 0.45 1 56.19 59 GLU B N 1
ATOM 1637 C CA . GLU B 1 59 ? 14.102 -4.805 1.582 1 56.19 59 GLU B CA 1
ATOM 1638 C C . GLU B 1 59 ? 12.641 -4.922 2.016 1 56.19 59 GLU B C 1
ATOM 1640 O O . GLU B 1 59 ? 12.039 -3.941 2.449 1 56.19 59 GLU B O 1
ATOM 1645 N N . HIS B 1 60 ? 12.031 -6.09 1.932 1 55.34 60 HIS B N 1
ATOM 1646 C CA . HIS B 1 60 ? 10.648 -6.477 2.199 1 55.34 60 HIS B CA 1
ATOM 1647 C C . HIS B 1 60 ? 10.227 -6.062 3.604 1 55.34 60 HIS B C 1
ATOM 1649 O O . HIS B 1 60 ? 11.008 -6.172 4.551 1 55.34 60 HIS B O 1
ATOM 1655 N N . GLY B 1 61 ? 9.086 -5.543 3.539 1 60.88 61 GLY B N 1
ATOM 1656 C CA . GLY B 1 61 ? 8.453 -5.266 4.82 1 60.88 61 GLY B CA 1
ATOM 1657 C C . GLY B 1 61 ? 8.781 -3.883 5.359 1 60.88 61 GLY B C 1
ATOM 1658 O O . GLY B 1 61 ? 8.383 -3.537 6.473 1 60.88 61 GLY B O 1
ATOM 1659 N N . THR B 1 62 ? 9.5 -3.176 4.496 1 74.38 62 THR B N 1
ATOM 1660 C CA . THR B 1 62 ? 9.828 -1.854 5.02 1 74.38 62 THR B CA 1
ATOM 1661 C C . THR B 1 62 ? 8.781 -0.827 4.59 1 74.38 62 THR B C 1
ATOM 1663 O O . THR B 1 62 ? 8.531 -0.655 3.396 1 74.38 62 THR B O 1
ATOM 1666 N N . GLU B 1 63 ? 8.203 -0.334 5.578 1 84.88 63 GLU B N 1
ATOM 1667 C CA . GLU B 1 63 ? 7.227 0.729 5.363 1 84.88 63 GLU B CA 1
ATOM 1668 C C . GLU B 1 63 ? 7.91 2.051 5.027 1 84.88 63 GLU B C 1
ATOM 1670 O O . GLU B 1 63 ? 8.914 2.408 5.645 1 84.88 63 GLU B O 1
ATOM 1675 N N . ARG B 1 64 ? 7.457 2.691 3.93 1 90.81 64 ARG B N 1
ATOM 1676 C CA . ARG B 1 64 ? 7.961 3.998 3.516 1 90.81 64 ARG B CA 1
ATOM 1677 C C . ARG B 1 64 ? 6.875 5.062 3.633 1 90.81 64 ARG B C 1
ATOM 1679 O O . ARG B 1 64 ? 5.734 4.844 3.227 1 90.81 64 ARG B O 1
ATOM 1686 N N . TYR B 1 65 ? 7.316 6.176 4.18 1 91.81 65 TYR B N 1
ATOM 1687 C CA . TYR B 1 65 ? 6.383 7.258 4.461 1 91.81 65 TYR B CA 1
ATOM 1688 C C . TYR B 1 65 ? 6.672 8.469 3.58 1 91.81 65 TYR B C 1
ATOM 1690 O O . TYR B 1 65 ? 7.832 8.781 3.305 1 91.81 65 TYR B O 1
ATOM 1698 N N . TYR B 1 66 ? 5.598 9.172 3.186 1 91.5 66 TYR B N 1
ATOM 1699 C CA . TYR B 1 66 ? 5.711 10.414 2.43 1 91.5 66 TYR B CA 1
ATOM 1700 C C . TYR B 1 66 ? 4.516 11.32 2.688 1 91.5 66 TYR B C 1
ATOM 1702 O O . TYR B 1 66 ? 3.543 10.906 3.324 1 91.5 66 TYR B O 1
ATOM 1710 N N . THR B 1 67 ? 4.695 12.484 2.289 1 85.19 67 THR B N 1
ATOM 1711 C CA . THR B 1 67 ? 3.646 13.469 2.547 1 85.19 67 THR B CA 1
ATOM 1712 C C . THR B 1 67 ? 2.389 13.141 1.749 1 85.19 67 THR B C 1
ATOM 1714 O O . THR B 1 67 ? 2.473 12.695 0.603 1 85.19 67 THR B O 1
ATOM 1717 N N . ALA B 1 68 ? 1.314 13.367 2.486 1 77.62 68 ALA B N 1
ATOM 1718 C CA . ALA B 1 68 ? 0.007 13.086 1.9 1 77.62 68 ALA B CA 1
ATOM 1719 C C . ALA B 1 68 ? -0.644 14.359 1.375 1 77.62 68 ALA B C 1
ATOM 1721 O O . ALA B 1 68 ? 0.037 15.367 1.146 1 77.62 68 ALA B O 1
ATOM 1722 N N . VAL B 1 69 ? -2.086 14.359 1.326 1 74.19 69 VAL B N 1
ATOM 1723 C CA . VAL B 1 69 ? -2.934 15.289 0.595 1 74.19 69 VAL B CA 1
ATOM 1724 C C . VAL B 1 69 ? -3.207 16.516 1.455 1 74.19 69 VAL B C 1
ATOM 1726 O O . VAL B 1 69 ? -3.719 17.531 0.963 1 74.19 69 VAL B O 1
ATOM 1729 N N . LEU B 1 70 ? -2.76 16.531 2.664 1 76.75 70 LEU B N 1
ATOM 1730 C CA . LEU B 1 70 ? -3.029 17.703 3.506 1 76.75 70 LEU B CA 1
ATOM 1731 C C . LEU B 1 70 ? -1.738 18.266 4.094 1 76.75 70 LEU B C 1
ATOM 1733 O O . LEU B 1 70 ? -0.822 17.5 4.422 1 76.75 70 LEU B O 1
ATOM 1737 N N . ASP B 1 71 ? -1.746 19.594 4.25 1 76.81 71 ASP B N 1
ATOM 1738 C CA . ASP B 1 71 ? -0.635 20.203 4.973 1 76.81 71 ASP B CA 1
ATOM 1739 C C . ASP B 1 71 ? -0.973 20.375 6.453 1 76.81 71 ASP B C 1
ATOM 1741 O O . ASP B 1 71 ? -1.986 19.859 6.93 1 76.81 71 ASP B O 1
ATOM 1745 N N . GLU B 1 72 ? -0.053 21.031 7.188 1 76.5 72 GLU B N 1
ATOM 1746 C CA . GLU B 1 72 ? -0.193 21.172 8.633 1 76.5 72 GLU B CA 1
ATOM 1747 C C . GLU B 1 72 ? -1.455 21.953 8.992 1 76.5 72 GLU B C 1
ATOM 1749 O O . GLU B 1 72 ? -1.922 21.891 10.133 1 76.5 72 GLU B O 1
ATOM 1754 N N . HIS B 1 73 ? -2.006 22.641 7.977 1 81.31 73 HIS B N 1
ATOM 1755 C CA . HIS B 1 73 ? -3.193 23.453 8.227 1 81.31 73 HIS B CA 1
ATOM 1756 C C . HIS B 1 73 ? -4.449 22.766 7.699 1 81.31 73 HIS B C 1
ATOM 1758 O O . HIS B 1 73 ? -5.547 23.328 7.77 1 81.31 73 HIS B O 1
ATOM 1764 N N . GLY B 1 74 ? -4.234 21.641 7.18 1 77.5 74 GLY B N 1
ATOM 1765 C CA . GLY B 1 74 ? -5.367 20.891 6.656 1 77.5 74 GLY B CA 1
ATOM 1766 C C . GLY B 1 74 ? -5.723 21.281 5.23 1 77.5 74 GLY B C 1
ATOM 1767 O O . GLY B 1 74 ? -6.812 20.953 4.754 1 77.5 74 GLY B O 1
ATOM 1768 N N . THR B 1 75 ? -4.793 22.031 4.641 1 80.94 75 THR B N 1
ATOM 1769 C CA . THR B 1 75 ? -5.023 22.422 3.256 1 80.94 75 THR B CA 1
ATOM 1770 C C . THR B 1 75 ? -4.57 21.328 2.297 1 80.94 75 THR B C 1
ATOM 1772 O O . THR B 1 75 ? -3.492 20.75 2.467 1 80.94 75 THR B O 1
ATOM 1775 N N . ALA B 1 76 ? -5.418 21.156 1.344 1 78.31 76 ALA B N 1
ATOM 1776 C CA . ALA B 1 76 ? -5.117 20.125 0.369 1 78.31 76 ALA B CA 1
ATOM 1777 C C . ALA B 1 76 ? -3.861 20.453 -0.428 1 78.31 76 ALA B C 1
ATOM 1779 O O . ALA B 1 76 ? -3.68 21.594 -0.864 1 78.31 76 ALA B O 1
ATOM 1780 N N . ILE B 1 77 ? -2.961 19.469 -0.431 1 76.56 77 ILE B N 1
ATOM 1781 C CA . ILE B 1 77 ? -1.777 19.609 -1.272 1 76.56 77 ILE B CA 1
ATOM 1782 C C . ILE B 1 77 ? -1.744 18.469 -2.291 1 76.56 77 ILE B C 1
ATOM 1784 O O . ILE B 1 77 ? -2.371 17.422 -2.088 1 76.56 77 ILE B O 1
ATOM 1788 N N . PRO B 1 78 ? -1.082 18.781 -3.393 1 74.75 78 PRO B N 1
ATOM 1789 C CA . PRO B 1 78 ? -1 17.703 -4.375 1 74.75 78 PRO B CA 1
ATOM 1790 C C . PRO B 1 78 ? -0.319 16.453 -3.822 1 74.75 78 PRO B C 1
ATOM 1792 O O . PRO B 1 78 ? 0.674 16.562 -3.098 1 74.75 78 PRO B O 1
ATOM 1795 N N . HIS B 1 79 ? -1.026 15.383 -3.9 1 78 79 HIS B N 1
ATOM 1796 C CA . HIS B 1 79 ? -0.385 14.156 -3.43 1 78 79 HIS B CA 1
ATOM 1797 C C . HIS B 1 79 ? 0.567 13.602 -4.48 1 78 79 HIS B C 1
ATOM 1799 O O . HIS B 1 79 ? 0.477 13.953 -5.66 1 78 79 HIS B O 1
ATOM 1805 N N . ARG B 1 80 ? 1.5 12.906 -3.986 1 86.62 80 ARG B N 1
ATOM 1806 C CA . ARG B 1 80 ? 2.584 12.383 -4.809 1 86.62 80 ARG B CA 1
ATOM 1807 C C . ARG B 1 80 ? 2.521 10.859 -4.895 1 86.62 80 ARG B C 1
ATOM 1809 O O . ARG B 1 80 ? 2.143 10.195 -3.93 1 86.62 80 ARG B O 1
ATOM 1816 N N . HIS B 1 81 ? 2.844 10.367 -6.082 1 91.31 81 HIS B N 1
ATOM 1817 C CA . HIS B 1 81 ? 3.002 8.93 -6.301 1 91.31 81 HIS B CA 1
ATOM 1818 C C . HIS B 1 81 ? 4.43 8.594 -6.723 1 91.31 81 HIS B C 1
ATOM 1820 O O . HIS B 1 81 ? 5.145 9.445 -7.25 1 91.31 81 HIS B O 1
ATOM 1826 N N . TRP B 1 82 ? 4.766 7.344 -6.414 1 93.31 82 TRP B N 1
ATOM 1827 C CA . TRP B 1 82 ? 6.184 7.023 -6.547 1 93.31 82 TRP B CA 1
ATOM 1828 C C . TRP B 1 82 ? 6.375 5.703 -7.289 1 93.31 82 TRP B C 1
ATOM 1830 O O . TRP B 1 82 ? 5.578 4.777 -7.141 1 93.31 82 TRP B O 1
ATOM 1840 N N . PHE B 1 83 ? 7.43 5.707 -8.07 1 94.31 83 PHE B N 1
ATOM 1841 C CA . PHE B 1 83 ? 8.023 4.492 -8.617 1 94.31 83 PHE B CA 1
ATOM 1842 C C . PHE B 1 83 ? 9.25 4.082 -7.816 1 94.31 83 PHE B C 1
ATOM 1844 O O . PHE B 1 83 ? 10.078 4.926 -7.461 1 94.31 83 PHE B O 1
ATOM 1851 N N . HIS B 1 84 ? 9.344 2.836 -7.48 1 93 84 HIS B N 1
ATOM 1852 C CA . HIS B 1 84 ? 10.492 2.283 -6.777 1 93 84 HIS B CA 1
ATOM 1853 C C . HIS B 1 84 ? 11.227 1.256 -7.637 1 93 84 HIS B C 1
ATOM 1855 O O . HIS B 1 84 ? 10.625 0.274 -8.078 1 93 84 HIS B O 1
ATOM 1861 N N . CYS B 1 85 ? 12.492 1.477 -7.789 1 92.5 85 CYS B N 1
ATOM 1862 C CA . CYS B 1 85 ? 13.312 0.485 -8.477 1 92.5 85 CYS B CA 1
ATOM 1863 C C . CYS B 1 85 ? 13.672 -0.664 -7.543 1 92.5 85 CYS B C 1
ATOM 1865 O O . CYS B 1 85 ? 14.297 -0.451 -6.5 1 92.5 85 CYS B O 1
ATOM 1867 N N . THR B 1 86 ? 13.484 -1.841 -7.961 1 87.31 86 THR B N 1
ATOM 1868 C CA . THR B 1 86 ? 13.664 -2.992 -7.082 1 87.31 86 THR B CA 1
ATOM 1869 C C . THR B 1 86 ? 15.133 -3.406 -7.02 1 87.31 86 THR B C 1
ATOM 1871 O O . THR B 1 86 ? 15.523 -4.184 -6.145 1 87.31 86 THR B O 1
ATOM 1874 N N . ARG B 1 87 ? 15.93 -2.818 -7.816 1 87.88 87 ARG B N 1
ATOM 1875 C CA . ARG B 1 87 ? 17.344 -3.186 -7.84 1 87.88 87 ARG B CA 1
ATOM 1876 C C . ARG B 1 87 ? 18.188 -2.148 -7.113 1 87.88 87 ARG B C 1
ATOM 1878 O O . ARG B 1 87 ? 18.922 -2.479 -6.172 1 87.88 87 ARG B O 1
ATOM 1885 N N . CYS B 1 88 ? 18.203 -0.963 -7.488 1 89.62 88 CYS B N 1
ATOM 1886 C CA . CYS B 1 88 ? 19.031 0.059 -6.859 1 89.62 88 CYS B CA 1
ATOM 1887 C C . CYS B 1 88 ? 18.266 0.771 -5.75 1 89.62 88 CYS B C 1
ATOM 1889 O O . CYS B 1 88 ? 18.844 1.54 -4.984 1 89.62 88 CYS B O 1
ATOM 1891 N N . HIS B 1 89 ? 16.953 0.666 -5.754 1 88.94 89 HIS B N 1
ATOM 1892 C CA . HIS B 1 89 ? 16.078 1.136 -4.688 1 88.94 89 HIS B CA 1
ATOM 1893 C C . HIS B 1 89 ? 15.844 2.639 -4.789 1 88.94 89 HIS B C 1
ATOM 1895 O O . HIS B 1 89 ? 15.422 3.273 -3.82 1 88.94 89 HIS B O 1
ATOM 1901 N N . ALA B 1 90 ? 16.141 3.184 -5.934 1 91.44 90 ALA B N 1
ATOM 1902 C CA . ALA B 1 90 ? 15.828 4.59 -6.172 1 91.44 90 ALA B CA 1
ATOM 1903 C C . ALA B 1 90 ? 14.328 4.809 -6.312 1 91.44 90 ALA B C 1
ATOM 1905 O O . ALA B 1 90 ? 13.602 3.912 -6.754 1 91.44 90 ALA B O 1
ATOM 1906 N N . PHE B 1 91 ? 13.898 6.031 -5.949 1 94.38 91 PHE B N 1
ATOM 1907 C CA . PHE B 1 91 ? 12.516 6.453 -6.125 1 94.38 91 PHE B CA 1
ATOM 1908 C C . PHE B 1 91 ? 12.406 7.516 -7.211 1 94.38 91 PHE B C 1
ATOM 1910 O O . PHE B 1 91 ? 13.266 8.391 -7.316 1 94.38 91 PHE B O 1
ATOM 1917 N N . ILE B 1 92 ? 11.398 7.41 -8.031 1 94.75 92 ILE B N 1
ATOM 1918 C CA . ILE B 1 92 ? 11.07 8.398 -9.047 1 94.75 92 ILE B CA 1
ATOM 1919 C C . ILE B 1 92 ? 9.617 8.852 -8.883 1 94.75 92 ILE B C 1
ATOM 1921 O O . ILE B 1 92 ? 8.711 8.023 -8.836 1 94.75 92 ILE B O 1
ATOM 1925 N N . GLU B 1 93 ? 9.453 10.133 -8.789 1 93.62 93 GLU B N 1
ATOM 1926 C CA . GLU B 1 93 ? 8.102 10.656 -8.641 1 93.62 93 GLU B CA 1
ATOM 1927 C C . GLU B 1 93 ? 7.312 10.508 -9.945 1 93.62 93 GLU B C 1
ATOM 1929 O O . GLU B 1 93 ? 7.84 10.766 -11.031 1 93.62 93 GLU B O 1
ATOM 1934 N N . LEU B 1 94 ? 6.082 10.062 -9.82 1 91.19 94 LEU B N 1
ATOM 1935 C CA . LEU B 1 94 ? 5.238 9.883 -11 1 91.19 94 LEU B CA 1
ATOM 1936 C C . LEU B 1 94 ? 4.75 11.227 -11.531 1 91.19 94 LEU B C 1
ATOM 1938 O O . LEU B 1 94 ? 4.473 11.359 -12.727 1 91.19 94 LEU B O 1
ATOM 1942 N N . GLY B 1 95 ? 4.645 12.258 -10.734 1 81.06 95 GLY B N 1
ATOM 1943 C CA . GLY B 1 95 ? 4.145 13.555 -11.156 1 81.06 95 GLY B CA 1
ATOM 1944 C C . GLY B 1 95 ? 2.639 13.695 -11.023 1 81.06 95 GLY B C 1
ATOM 1945 O O . GLY B 1 95 ? 2.086 13.453 -9.945 1 81.06 95 GLY B O 1
ATOM 1946 N N . THR B 1 96 ? 1.855 13.695 -12.18 1 76.75 96 THR B N 1
ATOM 1947 C CA . THR B 1 96 ? 0.421 13.953 -12.156 1 76.75 96 THR B CA 1
ATOM 1948 C C . THR B 1 96 ? -0.347 12.711 -11.719 1 76.75 96 THR B C 1
ATOM 1950 O O . THR B 1 96 ? -0.007 11.594 -12.109 1 76.75 96 THR B O 1
ATOM 1953 N N . CYS B 1 97 ? -1.274 12.969 -10.828 1 79 97 CYS B N 1
ATOM 1954 C CA . CYS B 1 97 ? -2.172 11.898 -10.414 1 79 97 CYS B CA 1
ATOM 1955 C C . CYS B 1 97 ? -3.164 11.562 -11.523 1 79 97 CYS B C 1
ATOM 1957 O O . CYS B 1 97 ? -3.947 12.414 -11.938 1 79 97 CYS B O 1
ATOM 1959 N N . ALA B 1 98 ? -3.076 10.391 -12.008 1 76.88 98 ALA B N 1
ATOM 1960 C CA . ALA B 1 98 ? -3.906 10.016 -13.148 1 76.88 98 ALA B CA 1
ATOM 1961 C C . ALA B 1 98 ? -5.094 9.164 -12.703 1 76.88 98 ALA B C 1
ATOM 1963 O O . ALA B 1 98 ? -5.77 8.547 -13.531 1 76.88 98 ALA B O 1
ATOM 1964 N N . VAL B 1 99 ? -5.336 9.164 -11.406 1 84.88 99 VAL B N 1
ATOM 1965 C CA . VAL B 1 99 ? -6.379 8.234 -10.984 1 84.88 99 VAL B CA 1
ATOM 1966 C C . VAL B 1 99 ? -7.66 9 -10.672 1 84.88 99 VAL B C 1
ATOM 1968 O O . VAL B 1 99 ? -8.703 8.406 -10.391 1 84.88 99 VAL B O 1
ATOM 1971 N N . SER B 1 100 ? -7.66 10.25 -10.844 1 85 100 SER B N 1
ATOM 1972 C CA . SER B 1 100 ? -8.797 11.086 -10.477 1 85 100 SER B CA 1
ATOM 1973 C C . SER B 1 100 ? -10.039 10.711 -11.289 1 85 100 SER B C 1
ATOM 1975 O O . SER B 1 100 ? -11.141 10.602 -10.734 1 85 100 SER B O 1
ATOM 1977 N N . ALA B 1 101 ? -9.812 10.555 -12.523 1 86.06 101 ALA B N 1
ATOM 1978 C CA . ALA B 1 101 ? -10.945 10.211 -13.383 1 86.06 101 ALA B CA 1
ATOM 1979 C C . ALA B 1 101 ? -11.523 8.844 -13.008 1 86.06 101 ALA B C 1
ATOM 1981 O O . ALA B 1 101 ? -12.742 8.672 -12.969 1 86.06 101 ALA B O 1
ATOM 1982 N N . MET B 1 102 ? -10.688 8.008 -12.758 1 88.25 102 MET B N 1
ATOM 1983 C CA . MET B 1 102 ? -11.117 6.668 -12.359 1 88.25 102 MET B CA 1
ATOM 1984 C C . MET B 1 102 ? -11.859 6.703 -11.031 1 88.25 102 MET B C 1
ATOM 1986 O O . MET B 1 102 ? -12.875 6.031 -10.867 1 88.25 102 MET B O 1
ATOM 1990 N N . VAL B 1 103 ? -11.391 7.473 -10.164 1 91.38 103 VAL B N 1
ATOM 1991 C CA . VAL B 1 103 ? -12 7.602 -8.844 1 91.38 103 VAL B CA 1
ATOM 1992 C C . VAL B 1 103 ? -13.406 8.172 -8.984 1 91.38 103 VAL B C 1
ATOM 1994 O O . VAL B 1 103 ? -14.352 7.656 -8.367 1 91.38 103 VAL B O 1
ATOM 1997 N N . GLN B 1 104 ? -13.523 9.141 -9.75 1 92.25 104 GLN B N 1
ATOM 1998 C CA . GLN B 1 104 ? -14.828 9.758 -9.945 1 92.25 104 GLN B CA 1
ATOM 1999 C C . GLN B 1 104 ? -15.82 8.773 -10.555 1 92.25 104 GLN B C 1
ATOM 2001 O O . GLN B 1 104 ? -16.969 8.688 -10.109 1 92.25 104 GLN B O 1
ATOM 2006 N N . ALA B 1 105 ? -15.391 8.094 -11.516 1 91.81 105 ALA B N 1
ATOM 2007 C CA . ALA B 1 105 ? -16.25 7.094 -12.156 1 91.81 105 ALA B CA 1
ATOM 2008 C C . ALA B 1 105 ? -16.641 6.004 -11.164 1 91.81 105 ALA B C 1
ATOM 2010 O O . ALA B 1 105 ? -17.797 5.559 -11.148 1 91.81 105 ALA B O 1
ATOM 2011 N N . PHE B 1 106 ? -15.742 5.641 -10.367 1 93.5 106 PHE B N 1
ATOM 2012 C CA . PHE B 1 106 ? -15.984 4.598 -9.375 1 93.5 106 PHE B CA 1
ATOM 2013 C C . PHE B 1 106 ? -16.984 5.074 -8.328 1 93.5 106 PHE B C 1
ATOM 2015 O O . PHE B 1 106 ? -17.891 4.336 -7.945 1 93.5 106 PHE B O 1
ATOM 2022 N N . GLU B 1 107 ? -16.75 6.238 -7.898 1 95.31 107 GLU B N 1
ATOM 2023 C CA . GLU B 1 107 ? -17.672 6.812 -6.918 1 95.31 107 GLU B CA 1
ATOM 2024 C C . GLU B 1 107 ? -19.109 6.805 -7.434 1 95.31 107 GLU B C 1
ATOM 2026 O O . GLU B 1 107 ? -20.031 6.465 -6.695 1 95.31 107 GLU B O 1
ATOM 2031 N N . LYS B 1 108 ? -19.266 7.184 -8.625 1 94 108 LYS B N 1
ATOM 2032 C CA . LYS B 1 108 ? -20.594 7.254 -9.227 1 94 108 LYS B CA 1
ATOM 2033 C C . LYS B 1 108 ? -21.188 5.863 -9.406 1 94 108 LYS B C 1
ATOM 2035 O O . LYS B 1 108 ? -22.359 5.645 -9.109 1 94 108 LYS B O 1
ATOM 2040 N N . LYS B 1 109 ? -20.438 4.969 -9.828 1 93.75 109 LYS B N 1
ATOM 2041 C CA . LYS B 1 109 ? -20.906 3.623 -10.148 1 93.75 109 LYS B CA 1
ATOM 2042 C C . LYS B 1 109 ? -21.266 2.852 -8.883 1 93.75 109 LYS B C 1
ATOM 2044 O O . LYS B 1 109 ? -22.266 2.143 -8.852 1 93.75 109 LYS B O 1
ATOM 2049 N N . GLN B 1 110 ? -20.469 3.006 -7.824 1 94.44 110 GLN B N 1
ATOM 2050 C CA . GLN B 1 110 ? -20.625 2.156 -6.648 1 94.44 110 GLN B CA 1
ATOM 2051 C C . GLN B 1 110 ? -21.25 2.928 -5.492 1 94.44 110 GLN B C 1
ATOM 2053 O O . GLN B 1 110 ? -21.5 2.363 -4.426 1 94.44 110 GLN B O 1
ATOM 2058 N N . HIS B 1 111 ? -21.453 4.188 -5.699 1 94.81 111 HIS B N 1
ATOM 2059 C CA . HIS B 1 111 ? -22.078 5.039 -4.684 1 94.81 111 HIS B CA 1
ATOM 2060 C C . HIS B 1 111 ? -21.234 5.059 -3.406 1 94.81 111 HIS B C 1
ATOM 2062 O O . HIS B 1 111 ? -21.766 4.836 -2.312 1 94.81 111 HIS B O 1
ATOM 2068 N N . VAL B 1 112 ? -20 5.293 -3.555 1 95.94 112 VAL B N 1
ATOM 2069 C CA . VAL B 1 112 ? -19.078 5.418 -2.434 1 95.94 112 VAL B CA 1
ATOM 2070 C C . VAL B 1 112 ? -18.438 6.809 -2.443 1 95.94 112 VAL B C 1
ATOM 2072 O O . VAL B 1 112 ? -18.562 7.543 -3.424 1 95.94 112 VAL B O 1
ATOM 2075 N N . THR B 1 113 ? -17.906 7.215 -1.36 1 95.12 113 THR B N 1
ATOM 2076 C CA . THR B 1 113 ? -17.062 8.406 -1.274 1 95.12 113 THR B CA 1
ATOM 2077 C C . THR B 1 113 ? -15.609 8.039 -1.015 1 95.12 113 THR B C 1
ATOM 2079 O O . THR B 1 113 ? -15.281 7.504 0.046 1 95.12 113 THR B O 1
ATOM 2082 N N . VAL B 1 114 ? -14.797 8.344 -2.039 1 92.56 114 VAL B N 1
ATOM 2083 C CA . VAL B 1 114 ? -13.375 8.07 -1.879 1 92.56 114 VAL B CA 1
ATOM 2084 C C . VAL B 1 114 ? -12.703 9.227 -1.137 1 92.56 114 VAL B C 1
ATOM 2086 O O . VAL B 1 114 ? -12.859 10.383 -1.519 1 92.56 114 VAL B O 1
ATOM 2089 N N . GLN B 1 115 ? -12.055 8.875 -0.103 1 86.44 115 GLN B N 1
ATOM 2090 C CA . GLN B 1 115 ? -11.391 9.883 0.707 1 86.44 115 GLN B CA 1
ATOM 2091 C C . GLN B 1 115 ? -9.875 9.836 0.516 1 86.44 115 GLN B C 1
ATOM 2093 O O . GLN B 1 115 ? -9.188 10.844 0.697 1 86.44 115 GLN B O 1
ATOM 2098 N N . HIS B 1 116 ? -9.391 8.68 0.236 1 85.06 116 HIS B N 1
ATOM 2099 C CA . HIS B 1 116 ? -7.953 8.484 0.077 1 85.06 116 HIS B CA 1
ATOM 2100 C C . HIS B 1 116 ? -7.652 7.371 -0.917 1 85.06 116 HIS B C 1
ATOM 2102 O O . HIS B 1 116 ? -8.5 6.504 -1.157 1 85.06 116 HIS B O 1
ATOM 2108 N N . HIS B 1 117 ? -6.488 7.488 -1.54 1 87.88 117 HIS B N 1
ATOM 2109 C CA . HIS B 1 117 ? -6.004 6.383 -2.361 1 87.88 117 HIS B CA 1
ATOM 2110 C C . HIS B 1 117 ? -4.492 6.219 -2.227 1 87.88 117 HIS B C 1
ATOM 2112 O O . HIS B 1 117 ? -3.793 7.164 -1.859 1 87.88 117 HIS B O 1
ATOM 2118 N N . VAL B 1 118 ? -4.062 5.047 -2.467 1 87.06 118 VAL B N 1
ATOM 2119 C CA . VAL B 1 118 ? -2.637 4.742 -2.531 1 87.06 118 VAL B CA 1
ATOM 2120 C C . VAL B 1 118 ? -2.289 4.195 -3.914 1 87.06 118 VAL B C 1
ATOM 2122 O O . VAL B 1 118 ? -3.021 3.369 -4.465 1 87.06 118 VAL B O 1
ATOM 2125 N N . LEU B 1 119 ? -1.277 4.734 -4.434 1 90.25 119 LEU B N 1
ATOM 2126 C CA . LEU B 1 119 ? -0.747 4.262 -5.707 1 90.25 119 LEU B CA 1
ATOM 2127 C C . LEU B 1 119 ? 0.777 4.324 -5.715 1 90.25 119 LEU B C 1
ATOM 2129 O O . LEU B 1 119 ? 1.364 5.359 -5.398 1 90.25 119 LEU B O 1
ATOM 2133 N N . TYR B 1 120 ? 1.391 3.248 -6.051 1 90.38 120 TYR B N 1
ATOM 2134 C CA . TYR B 1 120 ? 2.82 3.258 -6.34 1 90.38 120 TYR B CA 1
ATOM 2135 C C . TYR B 1 120 ? 3.188 2.143 -7.312 1 90.38 120 TYR B C 1
ATOM 2137 O O . TYR B 1 120 ? 2.453 1.161 -7.445 1 90.38 120 TYR B O 1
ATOM 2145 N N . LEU B 1 121 ? 4.258 2.352 -7.98 1 91.25 121 LEU B N 1
ATOM 2146 C CA . LEU B 1 121 ? 4.758 1.416 -8.984 1 91.25 121 LEU B CA 1
ATOM 2147 C C . LEU B 1 121 ? 6.105 0.837 -8.562 1 91.25 121 LEU B C 1
ATOM 2149 O O . LEU B 1 121 ? 6.863 1.484 -7.84 1 91.25 121 LEU B O 1
ATOM 2153 N N . THR B 1 122 ? 6.359 -0.335 -9.016 1 90.31 122 THR B N 1
ATOM 2154 C CA . THR B 1 122 ? 7.672 -0.939 -8.812 1 90.31 122 THR B CA 1
ATOM 2155 C C . THR B 1 122 ? 8.18 -1.571 -10.109 1 90.31 122 THR B C 1
ATOM 2157 O O . THR B 1 122 ? 7.387 -1.997 -10.945 1 90.31 122 THR B O 1
ATOM 2160 N N . GLY B 1 123 ? 9.5 -1.627 -10.164 1 91.81 123 GLY B N 1
ATOM 2161 C CA . GLY B 1 123 ? 10.148 -2.197 -11.336 1 91.81 123 GLY B CA 1
ATOM 2162 C C . GLY B 1 123 ? 11.617 -1.838 -11.438 1 91.81 123 GLY B C 1
ATOM 2163 O O . GLY B 1 123 ? 12.312 -1.764 -10.422 1 91.81 123 GLY B O 1
ATOM 2164 N N . LEU B 1 124 ? 12.039 -1.708 -12.758 1 93.69 124 LEU B N 1
ATOM 2165 C CA . LEU B 1 124 ? 13.445 -1.401 -12.984 1 93.69 124 LEU B CA 1
ATOM 2166 C C . LEU B 1 124 ? 13.609 -0.021 -13.617 1 93.69 124 LEU B C 1
ATOM 2168 O O . LEU B 1 124 ? 12.922 0.309 -14.586 1 93.69 124 LEU B O 1
ATOM 2172 N N . CYS B 1 125 ? 14.492 0.707 -13 1 95.19 125 CYS B N 1
ATOM 2173 C CA . CYS B 1 125 ? 14.797 2 -13.602 1 95.19 125 CYS B CA 1
ATOM 2174 C C . CYS B 1 125 ? 15.719 1.84 -14.805 1 95.19 125 CYS B C 1
ATOM 2176 O O . CYS B 1 125 ? 16.234 0.75 -15.055 1 95.19 125 CYS B O 1
ATOM 2178 N N . GLY B 1 126 ? 15.93 2.939 -15.508 1 93.81 126 GLY B N 1
ATOM 2179 C CA . GLY B 1 126 ? 16.719 2.9 -16.719 1 93.81 126 GLY B CA 1
ATOM 2180 C C . GLY B 1 126 ? 18.141 2.389 -16.5 1 93.81 126 GLY B C 1
ATOM 2181 O O . GLY B 1 126 ? 18.641 1.572 -17.266 1 93.81 126 GLY B O 1
ATOM 2182 N N . LYS B 1 127 ? 18.781 2.854 -15.5 1 93.25 127 LYS B N 1
ATOM 2183 C CA . LYS B 1 127 ? 20.156 2.463 -15.164 1 93.25 127 LYS B CA 1
ATOM 2184 C C . LYS B 1 127 ? 20.25 0.962 -14.898 1 93.25 127 LYS B C 1
ATOM 2186 O O . LYS B 1 127 ? 21.156 0.296 -15.383 1 93.25 127 LYS B O 1
ATOM 2191 N N . CYS B 1 128 ? 19.328 0.5 -14.164 1 92.75 128 CYS B N 1
ATOM 2192 C CA . CYS B 1 128 ? 19.344 -0.904 -13.766 1 92.75 128 CYS B CA 1
ATOM 2193 C C . CYS B 1 128 ? 18.891 -1.799 -14.922 1 92.75 128 CYS B C 1
ATOM 2195 O O . CYS B 1 128 ? 19.359 -2.934 -15.047 1 92.75 128 CYS B O 1
ATOM 2197 N N . ARG B 1 129 ? 18 -1.29 -15.594 1 88.88 129 ARG B N 1
ATOM 2198 C CA . ARG B 1 129 ? 17.547 -2.047 -16.75 1 88.88 129 ARG B CA 1
ATOM 2199 C C . ARG B 1 129 ? 18.688 -2.289 -17.734 1 88.88 129 ARG B C 1
ATOM 2201 O O . ARG B 1 129 ? 18.797 -3.379 -18.297 1 88.88 129 ARG B O 1
ATOM 2208 N N . ASP B 1 130 ? 19.391 -1.326 -17.875 1 88.06 130 ASP B N 1
ATOM 2209 C CA . ASP B 1 130 ? 20.453 -1.373 -18.875 1 88.06 130 ASP B CA 1
ATOM 2210 C C . ASP B 1 130 ? 21.703 -2.057 -18.328 1 88.06 130 ASP B C 1
ATOM 2212 O O . ASP B 1 130 ? 22.562 -2.49 -19.094 1 88.06 130 ASP B O 1
ATOM 2216 N N . SER B 1 131 ? 21.891 -1.993 -17.016 1 78.56 131 SER B N 1
ATOM 2217 C CA . SER B 1 131 ? 23.078 -2.623 -16.422 1 78.56 131 SER B CA 1
ATOM 2218 C C . SER B 1 131 ? 22.969 -4.145 -16.484 1 78.56 131 SER B C 1
ATOM 2220 O O . SER B 1 131 ? 21.922 -4.711 -16.141 1 78.56 131 SER B O 1
ATOM 2222 N N . LYS B 1 132 ? 23.312 -4.738 -17.547 1 58.75 132 LYS B N 1
ATOM 2223 C CA . LYS B 1 132 ? 23.406 -6.188 -17.688 1 58.75 132 LYS B CA 1
ATOM 2224 C C . LYS B 1 132 ? 23.859 -6.844 -16.391 1 58.75 132 LYS B C 1
ATOM 2226 O O . LYS B 1 132 ? 24.922 -6.496 -15.852 1 58.75 132 LYS B O 1
ATOM 2231 N N . VAL B 1 133 ? 22.984 -6.992 -15.344 1 53.44 133 VAL B N 1
ATOM 2232 C CA . VAL B 1 133 ? 23.516 -7.84 -14.281 1 53.44 133 VAL B CA 1
ATOM 2233 C C . VAL B 1 133 ? 24.469 -8.867 -14.875 1 53.44 133 VAL B C 1
ATOM 2235 O O . VAL B 1 133 ? 24.109 -9.602 -15.805 1 53.44 133 VAL B O 1
ATOM 2238 N N . PRO B 1 134 ? 25.75 -8.828 -14.633 1 48.22 134 PRO B N 1
ATOM 2239 C CA . PRO B 1 134 ? 26.516 -9.984 -15.102 1 48.22 134 PRO B CA 1
ATOM 2240 C C . PRO B 1 134 ? 25.828 -11.312 -14.773 1 48.22 134 PRO B C 1
ATOM 2242 O O . PRO B 1 134 ? 25.234 -11.461 -13.703 1 48.22 134 PRO B O 1
ATOM 2245 N N . GLU B 1 135 ? 24.984 -11.836 -15.703 1 41.09 135 GLU B N 1
ATOM 2246 C CA . GLU B 1 135 ? 24.531 -13.195 -15.438 1 41.09 135 GLU B CA 1
ATOM 2247 C C . GLU B 1 135 ? 25.484 -13.922 -14.492 1 41.09 135 GLU B C 1
ATOM 2249 O O . GLU B 1 135 ? 26.703 -13.703 -14.539 1 41.09 135 GLU B O 1
ATOM 2254 N N . PRO B 1 136 ? 24.969 -14.234 -13.211 1 40.03 136 PRO B N 1
ATOM 2255 C CA . PRO B 1 136 ? 26 -15.008 -12.516 1 40.03 136 PRO B CA 1
ATOM 2256 C C . PRO B 1 136 ? 26.859 -15.828 -13.469 1 40.03 136 PRO B C 1
ATOM 2258 O O . PRO B 1 136 ? 26.344 -16.422 -14.422 1 40.03 136 PRO B O 1
ATOM 2261 N N . GLY B 1 137 ? 28.016 -15.367 -13.844 1 36.56 137 GLY B N 1
ATOM 2262 C CA . GLY B 1 137 ? 28.969 -16.188 -14.586 1 36.56 137 GLY B CA 1
ATOM 2263 C C . GLY B 1 137 ? 28.812 -17.672 -14.312 1 36.56 137 GLY B C 1
ATOM 2264 O O . GLY B 1 137 ? 28.5 -18.078 -13.195 1 36.56 137 GLY B O 1
ATOM 2265 N N . GLY B 1 138 ? 28.203 -18.453 -15.273 1 33.88 138 GLY B N 1
ATOM 2266 C CA . GLY B 1 138 ? 28.281 -19.906 -15.281 1 33.88 138 GLY B CA 1
ATOM 2267 C C . GLY B 1 138 ? 29.5 -20.453 -14.578 1 33.88 138 GLY B C 1
ATOM 2268 O O . GLY B 1 138 ? 30.625 -20.016 -14.859 1 33.88 138 GLY B O 1
ATOM 2269 N N . ALA B 1 139 ? 29.406 -20.688 -13.289 1 34 139 ALA B N 1
ATOM 2270 C CA . ALA B 1 139 ? 30.484 -21.484 -12.719 1 34 139 ALA B CA 1
ATOM 2271 C C . ALA B 1 139 ? 31 -22.5 -13.734 1 34 139 ALA B C 1
ATOM 2273 O O . ALA B 1 139 ? 30.25 -23.359 -14.203 1 34 139 ALA B O 1
ATOM 2274 N N . GLY B 1 140 ? 31.766 -22.062 -14.703 1 31.98 140 GLY B N 1
ATOM 2275 C CA . GLY B 1 140 ? 32.531 -23.047 -15.422 1 31.98 140 GLY B CA 1
ATOM 2276 C C . GLY B 1 140 ? 33.031 -24.172 -14.523 1 31.98 140 GLY B C 1
ATOM 2277 O O . GLY B 1 140 ? 33.844 -23.938 -13.609 1 31.98 140 GLY B O 1
ATOM 2278 N N . ASN B 1 141 ? 32.062 -24.953 -14.086 1 30.78 141 ASN B N 1
ATOM 2279 C CA . ASN B 1 141 ? 32.5 -26.25 -13.562 1 30.78 141 ASN B CA 1
ATOM 2280 C C . ASN B 1 141 ? 33.594 -26.875 -14.422 1 30.78 141 ASN B C 1
ATOM 2282 O O . ASN B 1 141 ? 33.312 -27.375 -15.508 1 30.78 141 ASN B O 1
ATOM 2286 N N . LYS B 1 142 ? 34.656 -26.141 -14.586 1 30.95 142 LYS B N 1
ATOM 2287 C CA . LYS B 1 142 ? 35.844 -26.859 -15.094 1 30.95 142 LYS B CA 1
ATOM 2288 C C . LYS B 1 142 ? 36.062 -28.156 -14.32 1 30.95 142 LYS B C 1
ATOM 2290 O O . LYS B 1 142 ? 36.156 -28.141 -13.094 1 30.95 142 LYS B O 1
ATOM 2295 N N . THR B 1 143 ? 35.281 -29.219 -14.742 1 28.16 143 THR B N 1
ATOM 2296 C CA . THR B 1 143 ? 35.594 -30.594 -14.398 1 28.16 143 THR B CA 1
ATOM 2297 C C . THR B 1 143 ? 37.125 -30.781 -14.344 1 28.16 143 THR B C 1
ATOM 2299 O O . THR B 1 143 ? 37.812 -30.656 -15.359 1 28.16 143 THR B O 1
ATOM 2302 N N . ALA B 1 144 ? 37.656 -30.234 -13.266 1 34.53 144 ALA B N 1
ATOM 2303 C CA . ALA B 1 144 ? 39.062 -30.562 -12.969 1 34.53 144 ALA B CA 1
ATOM 2304 C C . ALA B 1 144 ? 39.375 -32 -13.297 1 34.53 144 ALA B C 1
ATOM 2306 O O . ALA B 1 144 ? 38.781 -32.938 -12.727 1 34.53 144 ALA B O 1
ATOM 2307 N N . THR B 1 145 ? 39.531 -32.219 -14.602 1 31.12 145 THR B N 1
ATOM 2308 C CA . THR B 1 145 ? 40.062 -33.531 -15.031 1 31.12 145 THR B CA 1
ATOM 2309 C C . THR B 1 145 ? 41.156 -34 -14.102 1 31.12 145 THR B C 1
ATOM 2311 O O . THR B 1 145 ? 42.188 -33.312 -13.961 1 31.12 145 THR B O 1
ATOM 2314 N N . SER B 1 146 ? 40.719 -34.344 -12.805 1 30.7 146 SER B N 1
ATOM 2315 C CA . SER B 1 146 ? 41.656 -35.094 -11.953 1 30.7 146 SER B CA 1
ATOM 2316 C C . SER B 1 146 ? 42.5 -36.062 -12.758 1 30.7 146 SER B C 1
ATOM 2318 O O . SER B 1 146 ? 41.969 -37.031 -13.297 1 30.7 146 SER B O 1
ATOM 2320 N N . GLU B 1 147 ? 43.375 -35.469 -13.531 1 32.97 147 GLU B N 1
ATOM 2321 C CA . GLU B 1 147 ? 44.406 -36.344 -14.07 1 32.97 147 GLU B CA 1
ATOM 2322 C C . GLU B 1 147 ? 45.031 -37.219 -12.984 1 32.97 147 GLU B C 1
ATOM 2324 O O . GLU B 1 147 ? 45.5 -36.719 -11.969 1 32.97 147 GLU B O 1
ATOM 2329 N N . ASN B 1 148 ? 44.219 -38.281 -12.609 1 31.34 148 ASN B N 1
ATOM 2330 C CA . ASN B 1 148 ? 44.812 -39.406 -11.867 1 31.34 148 ASN B CA 1
ATOM 2331 C C . ASN B 1 148 ? 46.25 -39.656 -12.297 1 31.34 148 ASN B C 1
ATOM 2333 O O . ASN B 1 148 ? 46.5 -40.031 -13.445 1 31.34 148 ASN B O 1
ATOM 2337 N N . PRO B 1 149 ? 47.219 -38.938 -11.688 1 33.72 149 PRO B N 1
ATOM 2338 C CA . PRO B 1 149 ? 48.594 -39.312 -11.992 1 33.72 149 PRO B CA 1
ATOM 2339 C C . PRO B 1 149 ? 48.812 -40.844 -11.977 1 33.72 149 PRO B C 1
ATOM 2341 O O . PRO B 1 149 ? 48.062 -41.562 -11.305 1 33.72 149 PRO B O 1
ATOM 2344 N N . GLY B 1 150 ? 49.031 -41.469 -13.078 1 30.83 150 GLY B N 1
ATOM 2345 C CA . GLY B 1 150 ? 49.531 -42.812 -13.227 1 30.83 150 GLY B CA 1
ATOM 2346 C C . GLY B 1 150 ? 50.531 -43.219 -12.133 1 30.83 150 GLY B C 1
ATOM 2347 O O . GLY B 1 150 ? 51.562 -42.562 -11.984 1 30.83 150 GLY B O 1
ATOM 2348 N N . PHE B 1 151 ? 50.062 -43.344 -10.805 1 25.27 151 PHE B N 1
ATOM 2349 C CA . PHE B 1 151 ? 51 -44.344 -10.297 1 25.27 151 PHE B CA 1
ATOM 2350 C C . PHE B 1 151 ? 50.844 -45.688 -11.016 1 25.27 151 PHE B C 1
ATOM 2352 O O . PHE B 1 151 ? 49.75 -46 -11.484 1 25.27 151 PHE B O 1
#

Foldseek 3Di:
DDPLLVLLLVLQAPDPDWAFLVRSCVVCDPVDDSVSSVVSQVVCVVLQQKDWDFDCAPVGPTITMHGGQQDPVRHGDDGWEWEAERPPGDIDIPPDDPCVVVQVVVCVVVVDDDDDDHDYHYHHDPVRVVPPPVPPPPPPPPVPPPPPPDD/DDPLLVLLLVLQAPDPDWAFLVRSCVVCDPVDDSVSSVVSQVVCVVLQQKDWDADCAVSGPTITMHGGQQDPVRHGDDGWEWEAERPPGDIDIPPDDPCVVVQVVVCVVVVDDDDDDHDYHYHHDPVRVPPPPPPPPPPPPPVPPPPPPDD

Organism: Gracilinema caldarium (strain ATCC 51460 / DSM 7334 / H1) (NCBI:txid744872)

Secondary structure (DSSP, 8-state):
--HHHHHHHHHHHH-SS-B-HHHHHHHHGGGS-HHHHHHHHHHHHHTTSEEEEEE-STTTTEEEEEE-SB-TTS-B-----EEEETTT--EEE--S---HHHHHHHHHHHT-EEEEEEEEEEEE-HHHHHS--------------------/--HHHHHHHHHHHH-SS-B-HHHHHHHHGGGS-HHHHHHHHHHHHHTTSEEEEEE-STTTTEEEEEE-SB-TTS-B-----EEEETTT--EEE--S---HHHHHHHHHHHT-EEEEEEEEEEEE-HHHHHS--------------------

Sequence (302 aa):
MTRSRRQVLAVLQRAQQPLSAAAVHQELGLCCDQATVYRTLHYLEEQGMAESFVLHCTEHGTERYYTAVLDEHGTAIPHRHWFHCTRCHAFIELGTCAVSAMVQAFEKKQHVTVQHHVLYLTGLCGKCRDSKVPEPGGAGNKTATSENPGFMTRSRRQVLAVLQRAQQPLSAAAVHQELGLCCDQATVYRTLHYLEEQGMAESFVLHCTEHGTERYYTAVLDEHGTAIPHRHWFHCTRCHAFIELGTCAVSAMVQAFEKKQHVTVQHHVLYLTGLCGKCRDSKVPEPGGAGNKTATSENPGF

Radius of gyration: 24.52 Å; Cα contacts (8 Å, |Δi|>4): 463; chains: 2; bounding box: 83×71×76 Å

Nearest PDB structures (foldseek):
  2xig-assembly1_C  TM=7.356E-01  e=6.693E-10  Helicobacter pylori 26695
  5nbc-assembly1_D  TM=7.166E-01  e=7.661E-08  Francisella tularensis
  2fe3-assembly1_B  TM=5.206E-01  e=4.573E-09  Bacillus subtilis
  4lmy-assembly1_B  TM=4.905E-01  e=5.930E-08  Streptococcus pyogenes NS88.2
  4ets-assembly1_A  TM=4.618E-01  e=1.647E-08  Campylobacter jejuni subsp. jejuni

InterPro domains:
  IPR002481 Ferric-uptake regulator [PF01475] (1-121)
  IPR002481 Ferric-uptake regulator [PTHR33202] (1-131)
  IPR002481 Ferric-uptake regulator [cd07153] (3-125)
  IPR036388 Winged helix-like DNA-binding domain superfamily [G3DSA:1.10.10.10] (1-68)
  IPR036390 Winged helix DNA-binding domain superfamily [SSF46785] (1-126)
  IPR043135 Ferric-uptake regulator, C-terminal domain [G3DSA:3.30.1490.190] (78-133)